Protein AF-0000000068188250 (afdb_homodimer)

Structure (mmCIF, N/CA/C/O backbone):
data_AF-0000000068188250-model_v1
#
loop_
_entity.id
_entity.type
_entity.pdbx_description
1 polymer 'CREG-like beta-barrel domain-containing protein'
#
loop_
_atom_site.group_PDB
_atom_site.id
_atom_site.type_symbol
_atom_site.label_atom_id
_atom_site.label_alt_id
_atom_site.label_comp_id
_atom_site.label_asym_id
_atom_site.label_entity_id
_atom_site.label_seq_id
_atom_site.pdbx_PDB_ins_code
_atom_site.Cartn_x
_atom_site.Cartn_y
_atom_site.Cartn_z
_atom_site.occupancy
_atom_site.B_iso_or_equiv
_atom_site.auth_seq_id
_atom_site.auth_comp_id
_atom_site.auth_asym_id
_atom_site.auth_atom_id
_atom_site.pdbx_PDB_model_num
ATOM 1 N N . ARG A 1 1 ? 18.703 -10.578 1.865 1 90.75 1 ARG A N 1
ATOM 2 C CA . ARG A 1 1 ? 18.5 -9.422 0.994 1 90.75 1 ARG A CA 1
ATOM 3 C C . ARG A 1 1 ? 19.625 -9.312 -0.027 1 90.75 1 ARG A C 1
ATOM 5 O O . ARG A 1 1 ? 20.812 -9.297 0.339 1 90.75 1 ARG A O 1
ATOM 12 N N . PRO A 1 2 ? 19.312 -9.227 -1.265 1 92.5 2 PRO A N 1
ATOM 13 C CA . PRO A 1 2 ? 20.344 -9.062 -2.297 1 92.5 2 PRO A CA 1
ATOM 14 C C . PRO A 1 2 ? 21.016 -7.695 -2.248 1 92.5 2 PRO A C 1
ATOM 16 O O . PRO A 1 2 ? 20.484 -6.762 -1.644 1 92.5 2 PRO A O 1
ATOM 19 N N . SER A 1 3 ? 22.141 -7.637 -2.939 1 91.31 3 SER A N 1
ATOM 20 C CA . SER A 1 3 ? 22.859 -6.371 -3.064 1 91.31 3 SER A CA 1
ATOM 21 C C . SER A 1 3 ? 22 -5.324 -3.773 1 91.31 3 SER A C 1
ATOM 23 O O . SER A 1 3 ? 21.219 -5.656 -4.66 1 91.31 3 SER A O 1
ATOM 25 N N . LEU A 1 4 ? 22.25 -4.066 -3.361 1 90.88 4 LEU A N 1
ATOM 26 C CA . LEU A 1 4 ? 21.484 -2.98 -3.959 1 90.88 4 LEU A CA 1
ATOM 27 C C . LEU A 1 4 ? 21.812 -2.824 -5.438 1 90.88 4 LEU A C 1
ATOM 29 O O . LEU A 1 4 ? 21.078 -2.191 -6.188 1 90.88 4 LEU A O 1
ATOM 33 N N . TRP A 1 5 ? 22.938 -3.455 -5.879 1 95 5 TRP A N 1
ATOM 34 C CA . TRP A 1 5 ? 23.344 -3.342 -7.273 1 95 5 TRP A CA 1
ATOM 35 C C . TRP A 1 5 ? 22.688 -4.422 -8.125 1 95 5 TRP A C 1
ATOM 37 O O . TRP A 1 5 ? 22.656 -4.312 -9.359 1 95 5 TRP A O 1
ATOM 47 N N . GLU A 1 6 ? 22.219 -5.438 -7.492 1 96 6 GLU A N 1
ATOM 48 C CA . GLU A 1 6 ? 21.5 -6.496 -8.188 1 96 6 GLU A CA 1
ATOM 49 C C . GLU A 1 6 ? 20 -6.227 -8.172 1 96 6 GLU A C 1
ATOM 51 O O . GLU A 1 6 ? 19.234 -6.953 -7.535 1 96 6 GLU A O 1
ATOM 56 N N . LYS A 1 7 ? 19.578 -5.32 -9.016 1 97.75 7 LYS A N 1
ATOM 57 C CA . LYS A 1 7 ? 18.25 -4.734 -8.922 1 97.75 7 LYS A CA 1
ATOM 58 C C . LYS A 1 7 ? 17.172 -5.754 -9.281 1 97.75 7 LYS A C 1
ATOM 60 O O . LYS A 1 7 ? 16.141 -5.832 -8.617 1 97.75 7 LYS A O 1
ATOM 65 N N . GLU A 1 8 ? 17.391 -6.551 -10.352 1 98.25 8 GLU A N 1
ATOM 66 C CA . GLU A 1 8 ? 16.422 -7.574 -10.711 1 98.25 8 GLU A CA 1
ATOM 67 C C . GLU A 1 8 ? 16.281 -8.617 -9.609 1 98.25 8 GLU A C 1
ATOM 69 O O . GLU A 1 8 ? 15.172 -9.039 -9.281 1 98.25 8 GLU A O 1
ATOM 74 N N . ALA A 1 9 ? 17.406 -9 -9 1 97.38 9 ALA A N 1
ATOM 75 C CA . ALA A 1 9 ? 17.391 -9.961 -7.895 1 97.38 9 ALA A CA 1
ATOM 76 C C . ALA A 1 9 ? 16.672 -9.375 -6.676 1 97.38 9 ALA A C 1
ATOM 78 O O . ALA A 1 9 ? 15.961 -10.094 -5.961 1 97.38 9 ALA A O 1
ATOM 79 N N . LEU A 1 10 ? 16.906 -8.109 -6.445 1 96.62 10 LEU A N 1
ATOM 80 C CA . LEU A 1 10 ? 16.25 -7.453 -5.32 1 96.62 10 LEU A CA 1
ATOM 81 C C . LEU A 1 10 ? 14.734 -7.402 -5.523 1 96.62 10 LEU A C 1
ATOM 83 O O . LEU A 1 10 ? 13.969 -7.664 -4.594 1 96.62 10 LEU A O 1
ATOM 87 N N . ALA A 1 11 ? 14.305 -7.094 -6.738 1 98.31 11 ALA A N 1
ATOM 88 C CA . ALA A 1 11 ? 12.875 -7.098 -7.035 1 98.31 11 ALA A CA 1
ATOM 89 C C . ALA A 1 11 ? 12.273 -8.484 -6.812 1 98.31 11 ALA A C 1
ATOM 91 O O . ALA A 1 11 ? 11.219 -8.609 -6.188 1 98.31 11 ALA A O 1
ATOM 92 N N . ARG A 1 12 ? 12.953 -9.555 -7.293 1 97.75 12 ARG A N 1
ATOM 93 C CA . ARG A 1 12 ? 12.516 -10.93 -7.078 1 97.75 12 ARG A CA 1
ATOM 94 C C . ARG A 1 12 ? 12.445 -11.25 -5.59 1 97.75 12 ARG A C 1
ATOM 96 O O . ARG A 1 12 ? 11.492 -11.891 -5.137 1 97.75 12 ARG A O 1
ATOM 103 N N . TRP A 1 13 ? 13.477 -10.812 -4.914 1 96.31 13 TRP A N 1
ATOM 104 C CA . TRP A 1 13 ? 13.539 -11.039 -3.475 1 96.31 13 TRP A CA 1
ATOM 105 C C . TRP A 1 13 ? 12.359 -10.367 -2.768 1 96.31 13 TRP A C 1
ATOM 107 O O . TRP A 1 13 ? 11.734 -10.969 -1.889 1 96.31 13 TRP A O 1
ATOM 117 N N . MET A 1 14 ? 12.031 -9.148 -3.117 1 96.81 14 MET A N 1
ATOM 118 C CA . MET A 1 14 ? 10.898 -8.453 -2.51 1 96.81 14 MET A CA 1
ATOM 119 C C . MET A 1 14 ? 9.594 -9.203 -2.758 1 96.81 14 MET A C 1
ATOM 121 O O . MET A 1 14 ? 8.836 -9.461 -1.824 1 96.81 14 MET A O 1
ATOM 125 N N . VAL A 1 15 ? 9.375 -9.602 -3.986 1 98.06 15 VAL A N 1
ATOM 126 C CA . VAL A 1 15 ? 8.148 -10.305 -4.344 1 98.06 15 VAL A CA 1
ATOM 127 C C . VAL A 1 15 ? 8.055 -11.625 -3.58 1 98.06 15 VAL A C 1
ATOM 129 O O . VAL A 1 15 ? 6.977 -12.023 -3.148 1 98.06 15 VAL A O 1
ATOM 132 N N . HIS A 1 16 ? 9.156 -12.211 -3.398 1 96.94 16 HIS A N 1
ATOM 133 C CA . HIS A 1 16 ? 9.141 -13.516 -2.744 1 96.94 16 HIS A CA 1
ATOM 134 C C . HIS A 1 16 ? 9.062 -13.375 -1.229 1 96.94 16 HIS A C 1
ATOM 136 O O . HIS A 1 16 ? 8.484 -14.227 -0.551 1 96.94 16 HIS A O 1
ATOM 142 N N . SER A 1 17 ? 9.609 -12.328 -0.686 1 95.56 17 SER A N 1
ATOM 143 C CA . SER A 1 17 ? 9.766 -12.203 0.759 1 95.56 17 SER A CA 1
ATOM 144 C C . SER A 1 17 ? 8.547 -11.547 1.398 1 95.56 17 SER A C 1
ATOM 146 O O . SER A 1 17 ? 8.32 -11.68 2.602 1 95.56 17 SER A O 1
ATOM 148 N N . LEU A 1 18 ? 7.773 -10.797 0.648 1 96.94 18 LEU A N 1
ATOM 149 C CA . LEU A 1 18 ? 6.637 -10.078 1.216 1 96.94 18 LEU A CA 1
ATOM 150 C C . LEU A 1 18 ? 5.352 -10.883 1.052 1 96.94 18 LEU A C 1
ATOM 152 O O . LEU A 1 18 ? 5.242 -11.711 0.144 1 96.94 18 LEU A O 1
ATOM 156 N N . ASP A 1 19 ? 4.371 -10.602 1.896 1 97.75 19 ASP A N 1
ATOM 157 C CA . ASP A 1 19 ? 3.166 -11.422 1.946 1 97.75 19 ASP A CA 1
ATOM 158 C C . ASP A 1 19 ? 1.934 -10.609 1.549 1 97.75 1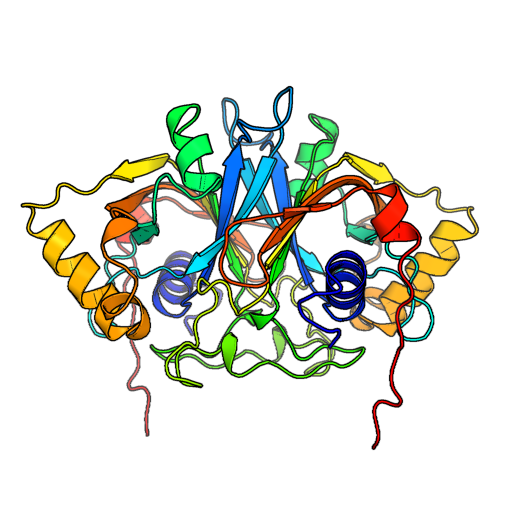9 ASP A C 1
ATOM 160 O O . ASP A 1 19 ? 0.865 -11.18 1.307 1 97.75 19 ASP A O 1
ATOM 164 N N . TRP A 1 20 ? 2.057 -9.336 1.596 1 98.56 20 TRP A N 1
ATOM 165 C CA . TRP A 1 20 ? 0.928 -8.477 1.262 1 98.56 20 TRP A CA 1
ATOM 166 C C . TRP A 1 20 ? 1.409 -7.164 0.65 1 98.56 20 TRP A C 1
ATOM 168 O O . TRP A 1 20 ? 2.596 -6.836 0.722 1 98.56 20 TRP A O 1
ATOM 178 N N . GLY A 1 21 ? 0.662 -6.484 -0.029 1 98.88 21 GLY A N 1
ATOM 179 C CA . GLY A 1 21 ? 0.861 -5.176 -0.634 1 98.88 21 GLY A CA 1
ATOM 180 C C . GLY A 1 21 ? -0.439 -4.477 -0.986 1 98.88 21 GLY A C 1
ATOM 181 O O . GLY A 1 21 ? -1.489 -4.785 -0.42 1 98.88 21 GLY A O 1
ATOM 182 N N . VAL A 1 22 ? -0.325 -3.438 -1.764 1 98.94 22 VAL A N 1
ATOM 183 C CA . VAL A 1 22 ? -1.515 -2.721 -2.211 1 98.94 22 VAL A CA 1
ATOM 184 C C . VAL A 1 22 ? -1.735 -2.969 -3.703 1 98.94 22 VAL A C 1
ATOM 186 O O . VAL A 1 22 ? -0.869 -2.66 -4.523 1 98.94 22 VAL A O 1
ATOM 189 N N . LEU A 1 23 ? -2.836 -3.59 -3.994 1 99 23 LEU A N 1
ATOM 190 C CA . LEU A 1 23 ? -3.309 -3.754 -5.363 1 99 23 LEU A CA 1
ATOM 191 C C . LEU A 1 23 ? -4.129 -2.545 -5.805 1 99 23 LEU A C 1
ATOM 193 O O . LEU A 1 23 ? -5.141 -2.219 -5.18 1 99 23 LEU A O 1
ATOM 197 N N . THR A 1 24 ? -3.695 -1.921 -6.84 1 98.88 24 THR A N 1
ATOM 198 C CA . THR A 1 24 ? -4.402 -0.727 -7.289 1 98.88 24 THR A CA 1
ATOM 199 C C . THR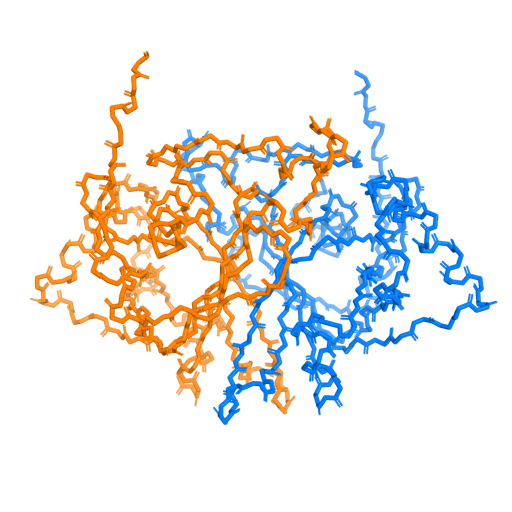 A 1 24 ? -5.109 -0.983 -8.617 1 98.88 24 THR A C 1
ATOM 201 O O . THR A 1 24 ? -4.574 -1.676 -9.484 1 98.88 24 THR A O 1
ATOM 204 N N . THR A 1 25 ? -6.266 -0.489 -8.773 1 98.94 25 THR A N 1
ATOM 205 C CA . THR A 1 25 ? -7.133 -0.609 -9.938 1 98.94 25 THR A CA 1
ATOM 206 C C . THR A 1 25 ? -7.668 0.757 -10.359 1 98.94 25 THR A C 1
ATOM 208 O O . THR A 1 25 ? -7.34 1.773 -9.742 1 98.94 25 THR A O 1
ATOM 211 N N . ILE A 1 26 ? -8.328 0.789 -11.508 1 98.88 26 ILE A N 1
ATOM 212 C CA . ILE A 1 26 ? -9.164 1.932 -11.867 1 98.88 26 ILE A CA 1
ATOM 213 C C . ILE A 1 26 ? -10.578 1.717 -11.344 1 98.88 26 ILE A C 1
ATOM 215 O O . ILE A 1 26 ? -11.242 0.739 -11.703 1 98.88 26 ILE A O 1
ATOM 219 N N . SER A 1 27 ? -11.047 2.645 -10.516 1 98.75 27 SER A N 1
ATOM 220 C CA . SER A 1 27 ? -12.312 2.465 -9.82 1 98.75 27 SER A CA 1
ATOM 221 C C . SER A 1 27 ? -13.477 2.389 -10.805 1 98.75 27 SER A C 1
ATOM 223 O O . SER A 1 27 ? -13.578 3.209 -11.719 1 98.75 27 SER A O 1
ATOM 225 N N . SER A 1 28 ? -14.328 1.418 -10.664 1 98.44 28 SER A N 1
ATOM 226 C CA . SER A 1 28 ? -15.586 1.357 -11.391 1 98.44 28 SER A CA 1
ATOM 227 C C . SER A 1 28 ? -16.719 1.989 -10.594 1 98.44 28 SER A C 1
ATOM 229 O O . SER A 1 28 ? -17.797 2.24 -11.133 1 98.44 28 SER A O 1
ATOM 231 N N . ARG A 1 29 ? -16.484 2.23 -9.336 1 97.62 29 ARG A N 1
ATOM 232 C CA . ARG A 1 29 ? -17.484 2.766 -8.422 1 97.62 29 ARG A CA 1
ATOM 233 C C . ARG A 1 29 ? -17.562 4.285 -8.516 1 97.62 29 ARG A C 1
ATOM 235 O O . ARG A 1 29 ? -18.641 4.867 -8.445 1 97.62 29 ARG A O 1
ATOM 242 N N . LEU A 1 30 ? -16.453 4.938 -8.633 1 98.25 30 LEU A N 1
ATOM 243 C CA . LEU A 1 30 ? -16.359 6.395 -8.648 1 98.25 30 LEU A CA 1
ATOM 244 C C . LEU A 1 30 ? -16.406 6.926 -10.078 1 98.25 30 LEU A C 1
ATOM 246 O O . LEU A 1 30 ? -15.828 6.324 -10.984 1 98.25 30 LEU A O 1
ATOM 250 N N . PRO A 1 31 ? -17.047 8.055 -10.305 1 96.88 31 PRO A N 1
ATOM 251 C CA . PRO A 1 31 ? -17.125 8.633 -11.648 1 96.88 31 PRO A CA 1
ATOM 252 C C . PRO A 1 31 ? -15.766 9.109 -12.164 1 96.88 31 PRO A C 1
ATOM 254 O O . PRO A 1 31 ? -14.953 9.617 -11.391 1 96.88 31 PRO A O 1
ATOM 257 N N . GLY A 1 32 ? -15.57 8.953 -13.531 1 96.12 32 GLY A N 1
ATOM 258 C CA . GLY A 1 32 ? -14.312 9.352 -14.133 1 96.12 32 GLY A CA 1
ATOM 259 C C . GLY A 1 32 ? -13.195 8.352 -13.898 1 96.12 32 GLY A C 1
ATOM 260 O O . GLY A 1 32 ? -13.445 7.191 -13.57 1 96.12 32 GLY A O 1
ATOM 261 N N . VAL A 1 33 ? -11.984 8.75 -14.25 1 98 33 VAL A N 1
ATOM 262 C CA . VAL A 1 33 ? -10.812 7.902 -14.07 1 98 33 VAL A CA 1
ATOM 263 C C . VAL A 1 33 ? -10.195 8.156 -12.695 1 98 33 VAL A C 1
ATOM 265 O O . VAL A 1 33 ? -9.516 9.172 -12.484 1 98 33 VAL A O 1
ATOM 268 N N . LYS A 1 34 ? -10.539 7.285 -11.766 1 98.69 34 LYS A N 1
ATOM 269 C CA . LYS A 1 34 ? -10.055 7.398 -10.391 1 98.69 34 LYS A CA 1
ATOM 270 C C . LYS A 1 34 ? -9.25 6.164 -9.992 1 98.69 34 LYS A C 1
ATOM 272 O O . LYS A 1 34 ? -9.719 5.035 -10.148 1 98.69 34 LYS A O 1
ATOM 277 N N . PRO A 1 35 ? -8.039 6.379 -9.531 1 98.88 35 PRO A N 1
ATOM 278 C CA . PRO A 1 35 ? -7.301 5.223 -9.023 1 98.88 35 PRO A CA 1
ATOM 279 C C . PRO A 1 35 ? -7.824 4.742 -7.668 1 98.88 35 PRO A C 1
ATOM 281 O O . PRO A 1 35 ? -8.258 5.551 -6.848 1 98.88 35 PRO A O 1
ATOM 284 N N . PHE A 1 36 ? -7.848 3.5 -7.414 1 98.94 36 PHE A N 1
ATOM 285 C CA . PHE A 1 36 ? -8.312 2.889 -6.18 1 98.94 36 PHE A CA 1
ATOM 286 C C . PHE A 1 36 ? -7.332 1.828 -5.691 1 98.94 36 PHE A C 1
ATOM 288 O O . PHE A 1 36 ? -6.949 0.936 -6.453 1 98.94 36 PHE A O 1
ATOM 295 N N . GLY A 1 37 ? -6.891 1.96 -4.465 1 98.94 37 GLY A N 1
ATOM 296 C CA . GLY A 1 37 ? -6.031 0.959 -3.852 1 98.94 37 GLY A CA 1
ATOM 297 C C . GLY A 1 37 ? -6.758 0.083 -2.85 1 98.94 37 GLY A C 1
ATOM 298 O O . GLY A 1 37 ? -7.738 0.514 -2.234 1 98.94 37 GLY A O 1
ATOM 299 N N . ASN A 1 38 ? -6.293 -1.095 -2.654 1 98.94 38 ASN A N 1
ATOM 300 C CA . ASN A 1 38 ? -6.812 -2.086 -1.72 1 98.94 38 ASN A CA 1
ATOM 301 C C . ASN A 1 38 ? -5.719 -3.039 -1.246 1 98.94 38 ASN A C 1
ATOM 303 O O . ASN A 1 38 ? -4.844 -3.422 -2.025 1 98.94 38 ASN A O 1
ATOM 307 N N . VAL A 1 39 ? -5.773 -3.371 0.03 1 98.88 39 VAL A N 1
ATOM 308 C CA . VAL A 1 39 ? -4.77 -4.266 0.593 1 98.88 39 VAL A CA 1
ATOM 309 C C . VAL A 1 39 ? -5.078 -5.707 0.192 1 98.88 39 VAL A C 1
ATOM 311 O O . VAL A 1 39 ? -6.211 -6.172 0.347 1 98.88 39 VAL A O 1
ATOM 314 N N . TYR A 1 40 ? -4.094 -6.402 -0.299 1 98.88 40 TYR A N 1
ATOM 315 C CA . TYR A 1 40 ? -4.211 -7.82 -0.618 1 98.88 40 TYR A CA 1
ATOM 316 C C . TYR A 1 40 ? -3 -8.594 -0.111 1 98.88 40 TYR A C 1
ATOM 318 O O . TYR A 1 40 ? -1.863 -8.133 -0.238 1 98.88 40 TYR A O 1
ATOM 326 N N . SER A 1 41 ? -3.273 -9.688 0.467 1 98.75 41 SER A N 1
ATOM 327 C CA . SER A 1 41 ? -2.26 -10.734 0.578 1 98.75 41 SER A CA 1
ATOM 328 C C . SER A 1 41 ? -1.998 -11.398 -0.771 1 98.75 41 SER A C 1
ATOM 330 O O . SER A 1 41 ? -2.877 -11.43 -1.635 1 98.75 41 SER A O 1
ATOM 332 N N . PHE A 1 42 ? -0.755 -11.867 -0.911 1 98.94 42 PHE A N 1
ATOM 333 C CA . PHE A 1 42 ? -0.395 -12.492 -2.18 1 98.94 42 PHE A CA 1
ATOM 334 C C . PHE A 1 42 ? 0.688 -13.539 -1.979 1 98.94 42 PHE A C 1
ATOM 336 O O . PHE A 1 42 ? 1.229 -13.68 -0.879 1 98.94 42 PHE A O 1
ATOM 343 N N . VAL A 1 43 ? 0.928 -14.344 -2.969 1 98.81 43 VAL A N 1
ATOM 344 C CA . VAL A 1 43 ? 2.033 -15.297 -3.035 1 98.81 43 VAL A CA 1
ATOM 345 C C . VAL A 1 43 ? 2.684 -15.234 -4.414 1 98.81 43 VAL A C 1
ATOM 347 O O . VAL A 1 43 ? 2.086 -14.734 -5.367 1 98.81 43 VAL A O 1
ATOM 350 N N . ASP A 1 44 ? 3.918 -15.617 -4.469 1 98.56 44 ASP A N 1
ATOM 351 C CA . ASP A 1 44 ? 4.531 -15.859 -5.773 1 98.56 44 ASP A CA 1
ATOM 352 C C . ASP A 1 44 ? 4.969 -17.312 -5.918 1 98.56 44 ASP A C 1
ATOM 354 O O . ASP A 1 44 ? 5.77 -17.641 -6.797 1 98.56 44 ASP A O 1
ATOM 358 N N . GLY A 1 45 ? 4.512 -18.219 -5.098 1 97.88 45 GLY A N 1
ATOM 359 C CA . GLY A 1 45 ? 4.855 -19.609 -4.902 1 97.88 45 GLY A CA 1
ATOM 360 C C . GLY A 1 45 ? 5.031 -19.984 -3.441 1 97.88 45 GLY A C 1
ATOM 361 O O . GLY A 1 45 ? 4.812 -19.156 -2.553 1 97.88 45 GLY A O 1
ATOM 362 N N . GLN A 1 46 ? 5.289 -21.219 -3.174 1 97.19 46 GLN A N 1
ATOM 363 C CA . GLN A 1 46 ? 5.648 -21.656 -1.823 1 97.19 46 GLN A CA 1
ATOM 364 C C . GLN A 1 46 ? 6.965 -21.016 -1.378 1 97.19 46 GLN A C 1
ATOM 366 O O . GLN A 1 46 ? 7.738 -20.531 -2.207 1 97.19 46 GLN A O 1
ATOM 371 N N . CYS A 1 47 ? 7.207 -20.969 -0.089 1 95.69 47 CYS A N 1
ATOM 372 C CA . CYS A 1 47 ? 8.43 -20.375 0.427 1 95.69 47 CYS A CA 1
ATOM 373 C C . CYS A 1 47 ? 9.664 -21 -0.208 1 95.69 47 CYS A C 1
ATOM 375 O O . CYS A 1 47 ? 10.672 -20.328 -0.428 1 95.69 47 CYS A O 1
ATOM 377 N N . SER A 1 48 ? 9.57 -22.25 -0.592 1 94.44 48 SER A N 1
ATOM 378 C CA . SER A 1 48 ? 10.711 -22.984 -1.134 1 94.44 48 SER A CA 1
ATOM 379 C C . SER A 1 48 ? 10.789 -22.844 -2.65 1 94.44 48 SER A C 1
ATOM 381 O O . SER A 1 48 ? 11.719 -23.344 -3.279 1 94.44 48 SER A O 1
ATOM 383 N N . ASN A 1 49 ? 9.766 -22.203 -3.258 1 93.38 49 ASN A N 1
ATOM 384 C CA . ASN A 1 49 ? 9.695 -22.156 -4.715 1 93.38 49 ASN A CA 1
ATOM 385 C C . ASN A 1 49 ? 9.086 -20.844 -5.199 1 93.38 49 ASN A C 1
ATOM 387 O O . ASN A 1 49 ? 7.883 -20.766 -5.469 1 93.38 49 ASN A O 1
ATOM 391 N N . SER A 1 50 ? 9.914 -19.891 -5.492 1 96.19 50 SER A N 1
ATOM 392 C CA . SER A 1 50 ? 9.492 -18.609 -6.023 1 96.19 50 SER A CA 1
ATOM 393 C C . SER A 1 50 ? 9.359 -18.656 -7.543 1 96.19 50 SER A C 1
ATOM 395 O O . SER A 1 50 ? 10.297 -19.047 -8.242 1 96.19 50 SER A O 1
ATOM 397 N N . THR A 1 51 ? 8.242 -18.234 -8.07 1 97.31 51 THR A N 1
ATOM 398 C CA . THR A 1 51 ? 8.07 -18.141 -9.516 1 97.31 51 THR A CA 1
ATOM 399 C C . THR A 1 51 ? 8.344 -16.719 -9.992 1 97.31 51 THR A C 1
ATOM 401 O O . THR A 1 51 ? 8.555 -16.484 -11.18 1 97.31 51 THR A O 1
ATOM 404 N N . GLY A 1 52 ? 8.211 -15.742 -9.109 1 98.12 52 GLY A N 1
ATOM 405 C CA . GLY A 1 52 ? 8.328 -14.336 -9.469 1 98.12 52 GLY A CA 1
ATOM 406 C C . GLY A 1 52 ? 7 -13.711 -9.859 1 98.12 52 GLY A C 1
ATOM 407 O O . GLY A 1 52 ? 6.883 -12.484 -9.938 1 98.12 52 GLY A O 1
ATOM 408 N N . THR A 1 53 ? 6.008 -14.516 -10.133 1 98.88 53 THR A N 1
ATOM 409 C CA . THR A 1 53 ? 4.688 -14.039 -10.539 1 98.88 53 THR A CA 1
ATOM 410 C C . THR A 1 53 ? 3.771 -13.898 -9.32 1 98.88 53 THR A C 1
ATOM 412 O O . THR A 1 53 ? 3.504 -14.875 -8.625 1 98.88 53 THR A O 1
ATOM 415 N N . PRO A 1 54 ? 3.209 -12.719 -9.07 1 98.94 54 PRO A N 1
ATOM 416 C CA . PRO A 1 54 ? 2.26 -12.578 -7.961 1 98.94 54 PRO A CA 1
ATOM 417 C C . PRO A 1 54 ? 0.891 -13.172 -8.281 1 98.94 54 PRO A C 1
ATOM 419 O O . PRO A 1 54 ? 0.372 -12.984 -9.383 1 98.94 54 PRO A O 1
ATOM 422 N N . TYR A 1 55 ? 0.349 -13.883 -7.352 1 99 55 TYR A N 1
ATOM 423 C CA . TYR A 1 55 ? -1.005 -14.422 -7.387 1 99 55 TYR A CA 1
ATOM 424 C C . TYR A 1 55 ? -1.855 -13.844 -6.266 1 99 55 TYR A C 1
ATOM 426 O O . TYR A 1 55 ? -1.348 -13.547 -5.18 1 99 55 TYR A O 1
ATOM 434 N N . PHE A 1 56 ? -3.129 -13.742 -6.496 1 98.94 56 PHE A N 1
ATOM 435 C CA . PHE A 1 56 ? -4.09 -13.211 -5.539 1 98.94 56 PHE A CA 1
ATOM 436 C C . PHE A 1 56 ? -5.258 -14.172 -5.348 1 98.94 56 PHE A C 1
ATOM 438 O O . PHE A 1 56 ? -5.742 -14.766 -6.312 1 98.94 56 PHE A O 1
ATOM 445 N N . TYR A 1 57 ? -5.598 -14.398 -4.145 1 98.81 57 TYR A N 1
ATOM 446 C CA . TYR A 1 57 ? -6.805 -15.125 -3.762 1 98.81 57 TYR A CA 1
ATOM 447 C C . TYR A 1 57 ? -7.953 -14.156 -3.492 1 98.81 57 TYR A C 1
ATOM 449 O O . TYR A 1 57 ? -8.078 -13.625 -2.389 1 98.81 57 TYR A O 1
ATOM 457 N N . GLY A 1 58 ? -8.828 -13.906 -4.535 1 98.44 58 GLY A N 1
ATOM 458 C CA . GLY A 1 58 ? -9.812 -12.844 -4.488 1 98.44 58 GLY A CA 1
ATOM 459 C C . GLY A 1 58 ? -11.211 -13.312 -4.84 1 98.44 58 GLY A C 1
ATOM 460 O O . GLY A 1 58 ? -11.438 -14.508 -5.051 1 98.44 58 GLY A O 1
ATOM 461 N N . THR A 1 59 ? -12.148 -12.398 -4.746 1 98.44 59 THR A N 1
ATOM 462 C CA . THR A 1 59 ? -13.555 -12.625 -5.066 1 98.44 59 THR A CA 1
ATOM 463 C C . THR A 1 59 ? -14.156 -11.391 -5.738 1 98.44 59 THR A C 1
ATOM 465 O O . THR A 1 59 ? -13.766 -10.258 -5.445 1 98.44 59 THR A O 1
ATOM 468 N N . TYR A 1 60 ? -15.125 -11.617 -6.59 1 97.38 60 TYR A N 1
ATOM 469 C CA . TYR A 1 60 ? -15.797 -10.523 -7.273 1 97.38 60 TYR A CA 1
ATOM 470 C C . TYR A 1 60 ? -16.75 -9.789 -6.332 1 97.38 60 TYR A C 1
ATOM 472 O O . TYR A 1 60 ? -17.359 -8.781 -6.711 1 97.38 60 TYR A O 1
ATOM 480 N N . LEU A 1 61 ? -16.812 -10.211 -5.059 1 97.5 61 LEU A N 1
ATOM 481 C CA . LEU A 1 61 ? -17.484 -9.438 -4.031 1 97.5 61 LEU A CA 1
ATOM 482 C C . LEU A 1 61 ? -16.641 -8.234 -3.615 1 97.5 61 LEU A C 1
ATOM 484 O O . LEU A 1 61 ? -17.156 -7.289 -3.008 1 97.5 61 LEU A O 1
ATOM 488 N N . ASP A 1 62 ? -15.414 -8.328 -3.889 1 97.94 62 ASP A N 1
ATOM 489 C CA . ASP A 1 62 ? -14.492 -7.266 -3.51 1 97.94 62 ASP A CA 1
ATOM 490 C C . ASP A 1 62 ? -14.414 -6.191 -4.594 1 97.94 62 ASP A C 1
ATOM 492 O O . ASP A 1 62 ? -14.445 -6.504 -5.789 1 97.94 62 ASP A O 1
ATOM 496 N N . GLN A 1 63 ? -14.219 -4.965 -4.223 1 98.5 63 GLN A N 1
ATOM 497 C CA . GLN A 1 63 ? -14.234 -3.818 -5.125 1 98.5 63 GLN A CA 1
ATOM 498 C C . GLN A 1 63 ? -13.148 -3.941 -6.188 1 98.5 63 GLN A C 1
ATOM 500 O O . GLN A 1 63 ? -13.367 -3.596 -7.352 1 98.5 63 GLN A O 1
ATOM 505 N N . SER A 1 64 ? -11.93 -4.34 -5.82 1 98.75 64 SER A N 1
ATOM 506 C CA . SER A 1 64 ? -10.836 -4.438 -6.773 1 98.75 64 SER A CA 1
ATOM 507 C C . SER A 1 64 ? -11.172 -5.391 -7.914 1 98.75 64 SER A C 1
ATOM 509 O O . SER A 1 64 ? -10.867 -5.117 -9.078 1 98.75 64 SER A O 1
ATOM 511 N N . PHE A 1 65 ? -11.789 -6.492 -7.582 1 98.56 65 PHE A N 1
ATOM 512 C CA . PHE A 1 65 ? -12.133 -7.469 -8.609 1 98.56 65 PHE A CA 1
ATOM 513 C C . PHE A 1 65 ? -13.336 -7.008 -9.422 1 98.56 65 PHE A C 1
ATOM 515 O O . PHE A 1 65 ? -13.461 -7.344 -10.602 1 98.56 65 PHE A O 1
ATOM 522 N N . GLN A 1 66 ? -14.219 -6.223 -8.812 1 98.44 66 GLN A N 1
ATOM 523 C CA . GLN A 1 66 ? -15.242 -5.559 -9.617 1 98.44 66 GLN A CA 1
ATOM 524 C C . GLN A 1 66 ? -14.617 -4.586 -10.609 1 98.44 66 GLN A C 1
ATOM 526 O O . GLN A 1 66 ? -15.031 -4.52 -11.773 1 98.44 66 GLN A O 1
ATOM 531 N N . ASP A 1 67 ? -13.648 -3.867 -10.164 1 98.81 67 ASP A N 1
ATOM 532 C CA . ASP A 1 67 ? -12.961 -2.891 -11.008 1 98.81 67 ASP A CA 1
ATOM 533 C C . ASP A 1 67 ? -12.352 -3.559 -12.242 1 98.81 67 ASP A C 1
ATOM 535 O O . ASP A 1 67 ? -12.438 -3.025 -13.352 1 98.81 67 ASP A O 1
ATOM 539 N N . ILE A 1 68 ? -11.711 -4.711 -12.047 1 98.19 68 ILE A N 1
ATOM 540 C CA . ILE A 1 68 ? -10.914 -5.293 -13.125 1 98.19 68 ILE A CA 1
ATOM 541 C C . ILE A 1 68 ? -11.844 -5.898 -14.18 1 98.19 68 ILE A C 1
ATOM 543 O O . ILE A 1 68 ? -11.406 -6.215 -15.281 1 98.19 68 ILE A O 1
ATOM 547 N N . ARG A 1 69 ? -13.117 -6.082 -13.836 1 97.5 69 ARG A N 1
ATOM 548 C CA . ARG A 1 69 ? -14.078 -6.473 -14.859 1 97.5 69 ARG A CA 1
ATOM 549 C C . ARG A 1 69 ? -14.234 -5.379 -15.914 1 97.5 69 ARG A C 1
ATOM 551 O O . ARG A 1 69 ? -14.531 -5.664 -17.078 1 97.5 69 ARG A O 1
ATOM 558 N N . GLU A 1 70 ? -13.992 -4.152 -15.516 1 97.5 70 GLU A N 1
ATOM 559 C CA . GLU A 1 70 ? -14.141 -3.01 -16.406 1 97.5 70 GLU A CA 1
ATOM 560 C C . GLU A 1 70 ? -12.797 -2.602 -17 1 97.5 70 GLU A C 1
ATOM 562 O O . GLU A 1 70 ? -12.719 -2.246 -18.188 1 97.5 70 GLU A O 1
ATOM 567 N N . ASN A 1 71 ? -11.805 -2.545 -16.297 1 97.94 71 ASN A N 1
ATOM 568 C CA . ASN A 1 71 ? -10.43 -2.264 -16.688 1 97.94 71 ASN A CA 1
ATOM 569 C C . ASN A 1 71 ? -9.445 -3.211 -16.016 1 97.94 71 ASN A C 1
ATOM 571 O O . ASN A 1 71 ? -9.211 -3.111 -14.805 1 97.94 71 ASN A O 1
ATOM 575 N N . PRO A 1 72 ? -8.844 -4.148 -16.719 1 98.38 72 PRO A N 1
ATOM 576 C CA . PRO A 1 72 ? -8.031 -5.184 -16.078 1 98.38 72 PRO A CA 1
ATOM 577 C C . PRO A 1 72 ? -6.648 -4.676 -15.672 1 98.38 72 PRO A C 1
ATOM 579 O O . PRO A 1 72 ? -5.863 -5.418 -15.078 1 98.38 72 PRO A O 1
ATOM 582 N N . SER A 1 73 ? -6.297 -3.402 -16 1 98.75 73 SER A N 1
ATOM 583 C CA . SER A 1 73 ? -5 -2.848 -15.617 1 98.75 73 SER A CA 1
ATOM 584 C C . SER A 1 73 ? -4.883 -2.701 -14.109 1 98.75 73 SER A C 1
ATOM 586 O O . SER A 1 73 ? -5.785 -2.172 -13.461 1 98.75 73 SER A O 1
ATOM 588 N N . VAL A 1 74 ? -3.801 -3.205 -13.57 1 98.94 74 VAL A N 1
ATOM 589 C CA . VAL A 1 74 ? -3.562 -3.111 -12.133 1 98.94 74 VAL A CA 1
ATOM 590 C C . VAL A 1 74 ? -2.088 -2.809 -11.875 1 98.94 74 VAL A C 1
ATOM 592 O O . VAL A 1 74 ? -1.261 -2.893 -12.781 1 98.94 74 VAL A O 1
ATOM 595 N N . SER A 1 75 ? -1.737 -2.426 -10.703 1 98.94 75 SER A N 1
ATOM 596 C CA . SER A 1 75 ? -0.373 -2.438 -10.188 1 98.94 75 SER A CA 1
ATOM 597 C C . SER A 1 75 ? -0.325 -2.982 -8.758 1 98.94 75 SER A C 1
ATOM 599 O O . SER A 1 75 ? -1.289 -2.846 -8.008 1 98.94 75 SER A O 1
ATOM 601 N N . LEU A 1 76 ? 0.659 -3.691 -8.43 1 99 76 LEU A N 1
ATOM 602 C CA . LEU A 1 76 ? 0.979 -4.137 -7.078 1 99 76 LEU A CA 1
ATOM 603 C C . LEU A 1 76 ? 2.16 -3.355 -6.516 1 99 76 LEU A C 1
ATOM 605 O O . LEU A 1 76 ? 3.246 -3.352 -7.102 1 99 76 LEU A O 1
ATOM 609 N N . THR A 1 77 ? 1.963 -2.646 -5.414 1 99 77 THR A N 1
ATOM 610 C CA . THR A 1 77 ? 3.021 -1.885 -4.758 1 99 77 THR A CA 1
ATOM 611 C C . THR A 1 77 ? 3.459 -2.566 -3.467 1 99 77 THR A C 1
ATOM 613 O O . THR A 1 77 ? 2.623 -2.936 -2.639 1 99 77 THR A O 1
ATOM 616 N N . LEU A 1 78 ? 4.746 -2.748 -3.361 1 98.81 78 LEU A N 1
ATOM 617 C CA . LEU A 1 78 ? 5.367 -3.428 -2.23 1 98.81 78 LEU A CA 1
ATOM 618 C C . LEU A 1 78 ? 6.379 -2.52 -1.54 1 98.81 78 LEU A C 1
ATOM 620 O O . LEU A 1 78 ? 7.078 -1.748 -2.199 1 98.81 78 LEU A O 1
ATOM 624 N N . SER A 1 79 ? 6.441 -2.598 -0.261 1 98.5 79 SER A N 1
ATOM 625 C CA . SER A 1 79 ? 7.43 -1.876 0.536 1 98.5 79 SER A CA 1
ATOM 626 C C . SER A 1 79 ? 8.258 -2.834 1.383 1 98.5 79 SER A C 1
ATOM 628 O O . SER A 1 79 ? 7.715 -3.711 2.055 1 98.5 79 SER A O 1
ATOM 630 N N . GLU A 1 80 ? 9.562 -2.633 1.405 1 97.19 80 GLU A N 1
ATOM 631 C CA . GLU A 1 80 ? 10.453 -3.365 2.303 1 97.19 80 GLU A CA 1
ATOM 632 C C . GLU A 1 80 ? 10.07 -3.137 3.764 1 97.19 80 GLU A C 1
ATOM 634 O O . GLU A 1 80 ? 10.375 -3.961 4.625 1 97.19 80 GLU A O 1
ATOM 639 N N . ALA A 1 81 ? 9.336 -2.098 4.086 1 96.25 81 ALA A N 1
ATOM 640 C CA . ALA A 1 81 ? 8.93 -1.74 5.441 1 96.25 81 ALA A CA 1
ATOM 641 C C . ALA A 1 81 ? 7.918 -2.744 5.992 1 96.25 81 ALA A C 1
ATOM 643 O O . ALA A 1 81 ? 7.629 -2.752 7.191 1 96.25 81 ALA A O 1
ATOM 644 N N . SER A 1 82 ? 7.41 -3.648 5.152 1 96 82 SER A N 1
ATOM 645 C CA . SER A 1 82 ? 6.383 -4.594 5.582 1 96 82 SER A CA 1
ATOM 646 C C . SER A 1 82 ? 7 -5.895 6.082 1 96 82 SER A C 1
ATOM 648 O O . SER A 1 82 ? 6.285 -6.824 6.461 1 96 82 SER A O 1
ATOM 650 N N . LEU A 1 83 ? 8.305 -5.988 6.098 1 93.81 83 LEU A N 1
ATOM 651 C CA . LEU A 1 83 ? 8.992 -7.152 6.645 1 93.81 83 LEU A CA 1
ATOM 652 C C . LEU A 1 83 ? 9.031 -7.098 8.172 1 93.81 83 LEU A C 1
ATOM 654 O O . LEU A 1 83 ? 8.992 -6.012 8.758 1 93.81 83 LEU A O 1
ATOM 658 N N . PRO A 1 84 ? 9.141 -8.289 8.883 1 89.94 84 PRO A N 1
ATOM 659 C CA . PRO A 1 84 ? 9.32 -9.633 8.328 1 89.94 84 PRO A CA 1
ATOM 660 C C . PRO A 1 84 ? 8.016 -10.234 7.812 1 89.94 84 PRO A C 1
ATOM 662 O O . PRO A 1 84 ? 6.953 -9.617 7.938 1 89.94 84 PRO A O 1
ATOM 665 N N . SER A 1 85 ? 8.18 -11.547 7.129 1 90.5 85 SER A N 1
ATOM 666 C CA . SER A 1 85 ? 7.055 -12.266 6.535 1 90.5 85 SER A CA 1
ATOM 667 C C . SER A 1 85 ? 7.109 -13.75 6.875 1 90.5 85 SER A C 1
ATOM 669 O O . SER A 1 85 ? 7.957 -14.18 7.656 1 90.5 85 SER A O 1
ATOM 671 N N . VAL A 1 86 ? 6.223 -14.445 6.316 1 90.5 86 VAL A N 1
ATOM 672 C CA . VAL A 1 86 ? 6.105 -15.883 6.555 1 90.5 86 VAL A CA 1
ATOM 673 C C . VAL A 1 86 ? 7.316 -16.609 5.969 1 90.5 86 VAL A C 1
ATOM 675 O O . VAL A 1 86 ? 7.816 -17.562 6.555 1 90.5 86 VAL A O 1
ATOM 678 N N . CYS A 1 87 ? 7.754 -16.172 4.844 1 90.75 87 CYS A N 1
ATOM 679 C CA . CYS A 1 87 ? 8.883 -16.828 4.188 1 90.75 87 CYS A CA 1
ATOM 680 C C . CYS A 1 87 ? 10.203 -16.266 4.68 1 90.75 87 CYS A C 1
ATOM 682 O O . CYS A 1 87 ? 11.273 -16.641 4.191 1 90.75 87 CYS A O 1
ATOM 684 N N . GLY A 1 88 ? 10.125 -15.352 5.566 1 83.88 88 GLY A N 1
ATOM 685 C CA . GLY A 1 88 ? 11.328 -14.812 6.18 1 83.88 88 GLY A CA 1
ATOM 686 C C . GLY A 1 88 ? 11.586 -13.359 5.824 1 83.88 88 GLY A C 1
ATOM 687 O O . GLY A 1 88 ? 10.648 -12.594 5.598 1 83.88 88 GLY A O 1
ATOM 688 N N . GLY A 1 89 ? 12.875 -13.07 6 1 82.75 89 GLY A N 1
ATOM 689 C CA . GLY A 1 89 ? 13.289 -11.688 5.797 1 82.75 89 GLY A CA 1
ATOM 690 C C . GLY A 1 89 ? 13.297 -10.875 7.074 1 82.75 89 GLY A C 1
ATOM 691 O O . GLY A 1 89 ? 12.531 -11.148 8 1 82.75 89 GLY A O 1
ATOM 692 N N . LYS A 1 90 ? 14.242 -10.039 7.129 1 84.5 90 LYS A N 1
ATOM 693 C CA . LYS A 1 90 ? 14.352 -9.125 8.266 1 84.5 90 LYS A CA 1
ATOM 694 C C . LYS A 1 90 ? 14.062 -7.688 7.852 1 84.5 90 LYS A C 1
ATOM 696 O O . LYS A 1 90 ? 14.492 -7.25 6.777 1 84.5 90 LYS A O 1
ATOM 701 N N . ALA A 1 91 ? 13.258 -7.039 8.719 1 79 91 ALA A N 1
ATOM 702 C CA . ALA A 1 91 ? 13.023 -5.617 8.469 1 79 91 ALA A CA 1
ATOM 703 C C . ALA A 1 91 ? 14.328 -4.828 8.516 1 79 91 ALA A C 1
ATOM 705 O O . ALA A 1 91 ? 15.133 -4.996 9.438 1 79 91 ALA A O 1
ATOM 706 N N . SER A 1 92 ? 14.516 -4.133 7.543 1 86.69 92 SER A N 1
ATOM 707 C CA . SER A 1 92 ? 15.695 -3.273 7.523 1 86.69 92 SER A CA 1
ATOM 708 C C . SER A 1 92 ? 15.508 -2.053 8.414 1 86.69 92 SER A C 1
ATOM 710 O O . SER A 1 92 ? 14.43 -1.457 8.445 1 86.69 92 SER A O 1
ATOM 712 N N . LYS A 1 93 ? 16.547 -1.617 9.109 1 90 93 LYS A N 1
ATOM 713 C CA . LYS A 1 93 ? 16.516 -0.379 9.883 1 90 93 LYS A CA 1
ATOM 714 C C . LYS A 1 93 ? 16.344 0.833 8.977 1 90 93 LYS A C 1
ATOM 716 O O . LYS A 1 93 ? 15.891 1.891 9.422 1 90 93 LYS A O 1
ATOM 721 N N . SER A 1 94 ? 16.688 0.58 7.734 1 91.94 94 SER A N 1
ATOM 722 C CA . SER A 1 94 ? 16.578 1.658 6.758 1 91.94 94 SER A CA 1
ATOM 723 C C . SER A 1 94 ? 15.133 2.008 6.465 1 91.94 94 SER A C 1
ATOM 725 O O . SER A 1 94 ? 14.844 3.059 5.887 1 91.94 94 SER A O 1
ATOM 727 N N . CYS A 1 95 ? 14.234 1.166 6.898 1 95.75 95 CYS A N 1
ATOM 728 C CA . CYS A 1 95 ? 12.82 1.418 6.645 1 95.75 95 CYS A CA 1
ATOM 729 C C . CYS A 1 95 ? 12.125 1.942 7.895 1 95.75 95 CYS A C 1
ATOM 731 O O . CYS A 1 95 ? 10.953 2.316 7.848 1 95.75 95 CYS A O 1
ATOM 733 N N . SER A 1 96 ? 12.82 1.916 9.039 1 93.81 96 SER A N 1
ATOM 734 C CA . SER A 1 96 ? 12.227 2.271 10.328 1 93.81 96 SER A CA 1
ATOM 735 C C . SER A 1 96 ? 12.508 3.73 10.672 1 93.81 96 SER A C 1
ATOM 737 O O . SER A 1 96 ? 13.656 4.121 10.859 1 93.81 96 SER A O 1
ATOM 739 N N . ILE A 1 97 ? 11.477 4.5 10.852 1 94.25 97 ILE A N 1
ATOM 740 C CA . ILE A 1 97 ? 11.594 5.918 11.172 1 94.25 97 ILE A CA 1
ATOM 741 C C . ILE A 1 97 ? 12.406 6.098 12.453 1 94.25 97 ILE A C 1
ATOM 743 O O . ILE A 1 97 ? 13.219 7.023 12.555 1 94.25 97 ILE A O 1
ATOM 747 N N . THR A 1 98 ? 12.242 5.211 13.422 1 88.94 98 THR A N 1
ATOM 748 C CA . THR A 1 98 ? 12.953 5.309 14.695 1 88.94 98 THR A CA 1
ATOM 749 C C . THR A 1 98 ? 14.227 4.477 14.664 1 88.94 98 THR A C 1
ATOM 751 O O . THR A 1 98 ? 14.969 4.43 15.648 1 88.94 98 THR A O 1
ATOM 754 N N . GLY A 1 99 ? 14.484 3.809 13.562 1 84.81 99 GLY A N 1
ATOM 755 C CA . GLY A 1 99 ? 15.531 2.801 13.531 1 84.81 99 GLY A CA 1
ATOM 756 C C . GLY A 1 99 ? 16.891 3.363 13.164 1 84.81 99 GLY A C 1
ATOM 757 O O . GLY A 1 99 ? 17.922 2.756 13.461 1 84.81 99 GLY A O 1
ATOM 758 N N . SER A 1 100 ? 17.016 4.332 12.367 1 82.56 100 SER A N 1
ATOM 759 C CA . SER A 1 100 ? 18.281 4.926 11.938 1 82.56 100 SER A CA 1
ATOM 760 C C . SER A 1 100 ? 18.094 6.383 11.523 1 82.56 100 SER A C 1
ATOM 762 O O . SER A 1 100 ? 16.969 6.844 11.344 1 82.56 100 SER A O 1
ATOM 764 N N . ASN A 1 101 ? 19.172 7.035 11.305 1 86.62 101 ASN A N 1
ATOM 765 C CA . ASN A 1 101 ? 19.156 8.43 10.891 1 86.62 101 ASN A CA 1
ATOM 766 C C . ASN A 1 101 ? 18.609 8.586 9.469 1 86.62 101 ASN A C 1
ATOM 768 O O . ASN A 1 101 ? 18.234 9.68 9.062 1 86.62 101 ASN A O 1
ATOM 772 N N . LEU A 1 102 ? 18.5 7.527 8.766 1 87.31 102 LEU A N 1
ATOM 773 C CA . LEU A 1 102 ? 17.984 7.562 7.402 1 87.31 102 LEU A CA 1
ATOM 774 C C . LEU A 1 102 ? 16.672 6.781 7.297 1 87.31 102 LEU A C 1
ATOM 776 O O . LEU A 1 102 ? 16.094 6.672 6.215 1 87.31 102 LEU A O 1
ATOM 780 N N . GLY A 1 103 ? 16.359 6.309 8.43 1 94.31 103 GLY A N 1
ATOM 781 C CA . GLY A 1 103 ? 15.258 5.359 8.391 1 94.31 103 GLY A CA 1
ATOM 782 C C . GLY A 1 103 ? 13.914 6.012 8.125 1 94.31 103 GLY A C 1
ATOM 783 O O . GLY A 1 103 ? 13.484 6.891 8.875 1 94.31 103 GLY A O 1
ATOM 784 N N . ASP A 1 104 ? 13.258 5.629 7.02 1 97.5 104 ASP A N 1
ATOM 785 C CA . ASP A 1 104 ? 11.914 6.051 6.637 1 97.5 104 ASP A CA 1
ATOM 786 C C . ASP A 1 104 ? 11.414 5.262 5.426 1 97.5 104 ASP A C 1
ATOM 788 O O . ASP A 1 104 ? 12.172 5.027 4.48 1 97.5 104 ASP A O 1
ATOM 792 N N . PRO A 1 105 ? 10.156 4.902 5.43 1 97.88 105 PRO A N 1
ATOM 793 C CA . PRO A 1 105 ? 9.641 4.145 4.289 1 97.88 105 PRO A CA 1
ATOM 794 C C . PRO A 1 105 ? 9.711 4.926 2.98 1 97.88 105 PRO A C 1
ATOM 796 O O . PRO A 1 105 ? 9.711 4.328 1.9 1 97.88 105 PRO A O 1
ATOM 799 N N . GLU A 1 106 ? 9.734 6.277 3.035 1 98.38 106 GLU A N 1
ATOM 800 C CA . GLU A 1 106 ? 9.82 7.078 1.816 1 98.38 106 GLU A CA 1
ATOM 801 C C . GLU A 1 106 ? 11.273 7.34 1.431 1 98.38 106 GLU A C 1
ATOM 803 O O . GLU A 1 106 ? 11.547 7.855 0.345 1 98.38 106 GLU A O 1
ATOM 808 N N . ASN A 1 107 ? 12.242 7.09 2.357 1 97.56 107 ASN A N 1
ATOM 809 C CA . ASN A 1 107 ? 13.648 7.234 2.006 1 97.56 107 ASN A CA 1
ATOM 810 C C . ASN A 1 107 ? 14.086 6.172 1.006 1 97.56 107 ASN A C 1
ATOM 812 O O . ASN A 1 107 ? 13.766 4.992 1.168 1 97.56 107 ASN A O 1
ATOM 816 N N . PRO A 1 108 ? 14.844 6.527 -0.029 1 97.31 108 PRO A N 1
ATOM 817 C CA . PRO A 1 108 ? 15.156 5.617 -1.136 1 97.31 108 PRO A CA 1
ATOM 818 C C . PRO A 1 108 ? 15.898 4.363 -0.679 1 97.31 108 PRO A C 1
ATOM 820 O O . PRO A 1 108 ? 15.898 3.352 -1.383 1 97.31 108 PRO A O 1
ATOM 823 N N . VAL A 1 109 ? 16.516 4.367 0.519 1 95.94 109 VAL A N 1
ATOM 824 C CA . VAL A 1 109 ? 17.25 3.195 0.977 1 95.94 109 VAL A CA 1
ATOM 825 C C . VAL A 1 109 ? 16.281 2.152 1.522 1 95.94 109 VAL A C 1
ATOM 827 O O . VAL A 1 109 ? 16.672 1.008 1.774 1 95.94 109 VAL A O 1
ATOM 830 N N . CYS A 1 110 ? 15.078 2.488 1.83 1 97.12 110 CYS A N 1
ATOM 831 C CA . CYS A 1 110 ? 14 1.526 2.012 1 97.12 110 CYS A CA 1
ATOM 832 C C . CYS A 1 110 ? 13.352 1.176 0.678 1 97.12 110 CYS A C 1
ATOM 834 O O . CYS A 1 110 ? 12.641 1.995 0.095 1 97.12 110 CYS A O 1
ATOM 836 N N . ALA A 1 111 ? 13.484 -0.016 0.244 1 97.62 111 ALA A N 1
ATOM 837 C CA . ALA A 1 111 ? 13.109 -0.375 -1.122 1 97.62 111 ALA A CA 1
ATOM 838 C C . ALA A 1 111 ? 11.594 -0.361 -1.301 1 97.62 111 ALA A C 1
ATOM 840 O O . ALA A 1 111 ? 10.852 -0.791 -0.413 1 97.62 111 ALA A O 1
ATOM 841 N N . ARG A 1 112 ? 11.148 0.149 -2.355 1 98.31 112 ARG A N 1
ATOM 842 C CA . ARG A 1 112 ? 9.758 0.064 -2.793 1 98.31 112 ARG A CA 1
ATOM 843 C C . ARG A 1 112 ? 9.672 -0.374 -4.25 1 98.31 112 ARG A C 1
ATOM 845 O O . ARG A 1 112 ? 10.516 0 -5.07 1 98.31 112 ARG A O 1
ATOM 852 N N . LEU A 1 113 ? 8.742 -1.171 -4.551 1 98.94 113 LEU A N 1
ATOM 853 C CA . LEU A 1 113 ? 8.578 -1.854 -5.828 1 98.94 113 LEU A CA 1
ATOM 854 C C . LEU A 1 113 ? 7.129 -1.785 -6.297 1 98.94 113 LEU A C 1
ATOM 856 O O . LEU A 1 113 ? 6.207 -2.035 -5.52 1 98.94 113 LEU A O 1
ATOM 860 N N . THR A 1 114 ? 6.961 -1.344 -7.492 1 99 114 THR A N 1
ATOM 861 C CA . THR A 1 114 ? 5.641 -1.406 -8.109 1 99 114 THR A CA 1
ATOM 862 C C . THR A 1 114 ? 5.688 -2.217 -9.406 1 99 114 THR A C 1
ATOM 864 O O . THR A 1 114 ? 6.473 -1.916 -10.305 1 99 114 THR A O 1
ATOM 867 N N . LEU A 1 115 ? 4.914 -3.27 -9.453 1 99 115 LEU A N 1
ATOM 868 C CA . LEU A 1 115 ? 4.688 -4.082 -10.641 1 99 115 LEU A CA 1
ATOM 869 C C . LEU A 1 115 ? 3.359 -3.719 -11.305 1 99 115 LEU A C 1
ATOM 871 O O . LEU A 1 115 ? 2.307 -3.783 -10.664 1 99 115 LEU A O 1
ATOM 875 N N . THR A 1 116 ? 3.416 -3.324 -12.578 1 98.94 116 THR A N 1
ATOM 876 C CA . THR A 1 116 ? 2.209 -2.941 -13.305 1 98.94 116 THR A CA 1
ATOM 877 C C . THR A 1 116 ? 1.916 -3.93 -14.43 1 98.94 116 THR A C 1
ATOM 879 O O . THR A 1 116 ? 2.836 -4.414 -15.086 1 98.94 116 THR A O 1
ATOM 882 N N . GLY A 1 117 ? 0.678 -4.25 -14.609 1 98.94 117 GLY A N 1
ATOM 883 C CA . GLY A 1 117 ? 0.213 -5.133 -15.664 1 98.94 117 GLY A CA 1
ATOM 884 C C . GLY A 1 117 ? -1.291 -5.324 -15.664 1 98.94 117 GLY A C 1
ATOM 885 O O . GLY A 1 117 ? -2.045 -4.359 -15.531 1 98.94 117 GLY A O 1
ATOM 886 N N . THR A 1 118 ? -1.711 -6.566 -15.945 1 98.88 118 THR A N 1
ATOM 887 C CA . THR A 1 118 ? -3.123 -6.93 -15.914 1 98.88 118 THR A CA 1
ATOM 888 C C . THR A 1 118 ? -3.348 -8.148 -15.023 1 98.88 118 THR A C 1
ATOM 890 O O . THR A 1 118 ? -2.438 -8.953 -14.82 1 98.88 118 THR A O 1
ATOM 893 N N . LEU A 1 119 ? -4.488 -8.172 -14.438 1 98.56 119 LEU A N 1
ATOM 894 C CA . LEU A 1 119 ? -4.871 -9.344 -13.656 1 98.56 119 LEU A CA 1
ATOM 895 C C . LEU A 1 119 ? -5.66 -10.328 -14.508 1 98.56 119 LEU A C 1
ATOM 897 O O . LEU A 1 119 ? -6.625 -9.945 -15.172 1 98.56 119 LEU A O 1
ATOM 901 N N . GLU A 1 120 ? -5.234 -11.578 -14.453 1 98.06 120 GLU A N 1
ATOM 902 C CA . GLU A 1 120 ? -5.895 -12.633 -15.211 1 98.06 120 GLU A CA 1
ATOM 903 C C . GLU A 1 120 ? -6.27 -13.805 -14.305 1 98.06 120 GLU A C 1
ATOM 905 O O . GLU A 1 120 ? -5.457 -14.258 -13.5 1 98.06 120 GLU A O 1
ATOM 910 N N . GLN A 1 121 ? -7.508 -14.305 -14.516 1 98.25 121 GLN A N 1
ATOM 911 C CA . GLN A 1 121 ? -7.926 -15.469 -13.734 1 98.25 121 GLN A CA 1
ATOM 912 C C . GLN A 1 121 ? -7.168 -16.719 -14.164 1 98.25 121 GLN A C 1
ATOM 914 O O . GLN A 1 121 ? -6.992 -16.969 -15.359 1 98.25 121 GLN A O 1
ATOM 919 N N . VAL A 1 122 ? -6.68 -17.438 -13.172 1 98.81 122 VAL A N 1
ATOM 920 C CA . VAL A 1 122 ? -6.031 -18.719 -13.422 1 98.81 122 VAL A CA 1
ATOM 921 C C . VAL A 1 122 ? -7.082 -19.812 -13.547 1 98.81 122 VAL A C 1
ATOM 923 O O . VAL A 1 122 ? -7.945 -19.953 -12.68 1 98.81 122 VAL A O 1
ATOM 926 N N . PRO A 1 123 ? -7.008 -20.609 -14.586 1 98.56 123 PRO A N 1
ATOM 927 C CA . PRO A 1 123 ? -8.016 -21.656 -14.742 1 98.56 123 PRO A CA 1
ATOM 928 C C . PRO A 1 123 ? -7.988 -22.688 -13.609 1 98.56 123 PRO A C 1
ATOM 930 O O . PRO A 1 123 ? -6.922 -23.203 -13.266 1 98.56 123 PRO A O 1
ATOM 933 N N . PHE A 1 124 ? -9.148 -23.047 -13.031 1 97.38 124 PHE A N 1
ATOM 934 C CA . PHE A 1 124 ? -9.305 -23.891 -11.852 1 97.38 124 PHE A CA 1
ATOM 935 C C . PHE A 1 124 ? -8.68 -25.266 -12.086 1 97.38 124 PHE A C 1
ATOM 937 O O . PHE A 1 124 ? -8.086 -25.844 -11.18 1 97.38 124 PHE A O 1
ATOM 944 N N . GLU A 1 125 ? -8.727 -25.844 -13.258 1 97.06 125 GLU A N 1
ATOM 945 C CA . GLU A 1 125 ? -8.281 -27.219 -13.523 1 97.06 125 GLU A CA 1
ATOM 946 C C . GLU A 1 125 ? -6.82 -27.25 -13.961 1 97.06 125 GLU A C 1
ATOM 948 O O . GLU A 1 125 ? -6.281 -28.312 -14.258 1 97.06 125 GLU A O 1
ATOM 953 N N . SER A 1 126 ? -6.137 -26.141 -13.867 1 98.44 126 SER A N 1
ATOM 954 C CA . SER A 1 126 ? -4.762 -26.078 -14.352 1 98.44 126 SER A CA 1
ATOM 955 C C . SER A 1 126 ? -3.77 -26.453 -13.25 1 98.44 126 SER A C 1
ATOM 957 O O . SER A 1 126 ? -4.078 -26.328 -12.062 1 98.44 126 SER A O 1
ATOM 959 N N . GLU A 1 127 ? -2.59 -26.922 -13.625 1 98.44 127 GLU A N 1
ATOM 960 C CA . GLU A 1 127 ? -1.489 -27.156 -12.695 1 98.44 127 GLU A CA 1
ATOM 961 C C . GLU A 1 127 ? -1.085 -25.859 -11.984 1 98.44 127 GLU A C 1
ATOM 963 O O . GLU A 1 127 ? -0.707 -25.875 -10.812 1 98.44 127 GLU A O 1
ATOM 968 N N . GLU A 1 128 ? -1.161 -24.766 -12.68 1 98.62 128 GLU A N 1
ATOM 969 C CA . GLU A 1 128 ? -0.836 -23.453 -12.117 1 98.62 128 GLU A CA 1
ATOM 970 C C . GLU A 1 128 ? -1.77 -23.109 -10.961 1 98.62 128 GLU A C 1
ATOM 972 O O . GLU A 1 128 ? -1.327 -22.578 -9.93 1 98.62 128 GLU A O 1
ATOM 977 N N . TYR A 1 129 ? -3.01 -23.391 -11.109 1 98.81 129 TYR A N 1
ATOM 978 C CA . TYR A 1 129 ? -3.967 -23.125 -10.039 1 98.81 129 TYR A CA 1
ATOM 979 C C . TYR A 1 129 ? -3.619 -23.938 -8.797 1 98.81 129 TYR A C 1
ATOM 981 O O . TYR A 1 129 ? -3.607 -23.406 -7.684 1 98.81 129 TYR A O 1
ATOM 989 N N . ALA A 1 130 ? -3.385 -25.219 -8.984 1 98.62 130 ALA A N 1
ATOM 990 C CA . ALA A 1 130 ? -3.051 -26.094 -7.867 1 98.62 130 ALA A CA 1
ATOM 991 C C . ALA A 1 130 ? -1.805 -25.594 -7.133 1 98.62 130 ALA A C 1
ATOM 993 O O . ALA A 1 130 ? -1.77 -25.578 -5.902 1 98.62 130 ALA A O 1
ATOM 994 N N . MET A 1 131 ? -0.823 -25.234 -7.887 1 98.69 131 MET A N 1
ATOM 995 C CA . MET A 1 131 ? 0.415 -24.719 -7.309 1 98.69 131 MET A CA 1
ATOM 996 C C . MET A 1 131 ? 0.149 -23.469 -6.492 1 98.69 131 MET A C 1
ATOM 998 O O . MET A 1 131 ? 0.617 -23.344 -5.359 1 98.69 131 MET A O 1
ATOM 1002 N N . ALA A 1 132 ? -0.534 -22.516 -7.074 1 98.88 132 ALA A N 1
ATOM 1003 C CA . ALA A 1 132 ? -0.826 -21.25 -6.398 1 98.88 132 ALA A CA 1
ATOM 1004 C C . ALA A 1 132 ? -1.677 -21.484 -5.152 1 98.88 132 ALA A C 1
ATOM 1006 O O . ALA A 1 132 ? -1.433 -20.875 -4.105 1 98.88 132 ALA A O 1
ATOM 1007 N N . GLN A 1 133 ? -2.668 -22.328 -5.258 1 98.75 133 GLN A N 1
ATOM 1008 C CA . GLN A 1 133 ? -3.525 -22.609 -4.113 1 98.75 133 GLN A CA 1
ATOM 1009 C C . GLN A 1 133 ? -2.723 -23.219 -2.961 1 98.75 133 GLN A C 1
ATOM 1011 O O . GLN A 1 133 ? -2.906 -22.828 -1.805 1 98.75 133 GLN A O 1
ATOM 1016 N N . GLN A 1 134 ? -1.875 -24.172 -3.281 1 98.56 134 GLN A N 1
ATOM 1017 C CA . GLN A 1 134 ? -0.999 -24.734 -2.264 1 98.56 134 GLN A CA 1
ATOM 1018 C C . GLN A 1 134 ? -0.139 -23.656 -1.61 1 98.56 134 GLN A C 1
ATOM 1020 O O . GLN A 1 134 ? 0.041 -23.656 -0.391 1 98.56 134 GLN A O 1
ATOM 1025 N N . ALA A 1 135 ? 0.391 -22.797 -2.383 1 98.75 135 ALA A N 1
ATOM 1026 C CA . ALA A 1 135 ? 1.208 -21.703 -1.861 1 98.75 135 ALA A CA 1
ATOM 1027 C C . ALA A 1 135 ? 0.393 -20.797 -0.941 1 98.75 135 ALA A C 1
ATOM 1029 O O . ALA A 1 135 ? 0.872 -20.391 0.119 1 98.75 135 ALA A O 1
ATOM 1030 N N . PHE A 1 136 ? -0.86 -20.438 -1.377 1 98.69 136 PHE A N 1
ATOM 1031 C CA . PHE A 1 136 ? -1.724 -19.609 -0.547 1 98.69 136 PHE A CA 1
ATOM 1032 C C . PHE A 1 136 ? -1.96 -20.266 0.811 1 98.69 136 PHE A C 1
ATOM 1034 O O . PHE A 1 136 ? -1.835 -19.609 1.849 1 98.69 136 PHE A O 1
ATOM 1041 N N . PHE A 1 137 ? -2.258 -21.5 0.822 1 97.62 137 PHE A N 1
ATOM 1042 C CA . PHE A 1 137 ? -2.652 -22.141 2.066 1 97.62 137 PHE A CA 1
ATOM 1043 C C . PHE A 1 137 ? -1.435 -22.438 2.936 1 97.62 137 PHE A C 1
ATOM 1045 O O . PHE A 1 137 ? -1.56 -22.609 4.148 1 97.62 137 PHE A O 1
ATOM 1052 N N . GLU A 1 138 ? -0.24 -22.453 2.338 1 97.38 138 GLU A N 1
ATOM 1053 C CA . GLU A 1 138 ? 0.995 -22.5 3.115 1 97.38 138 GLU A CA 1
ATOM 1054 C C . GLU A 1 138 ? 1.303 -21.141 3.748 1 97.38 138 GLU A C 1
ATOM 1056 O O . GLU A 1 138 ? 1.557 -21.062 4.953 1 97.38 138 GLU A O 1
ATOM 1061 N N . ARG A 1 139 ? 1.237 -20.094 2.955 1 97.5 139 ARG A N 1
ATOM 1062 C CA . ARG A 1 139 ? 1.752 -18.797 3.389 1 97.5 139 ARG A CA 1
ATOM 1063 C C . ARG A 1 139 ? 0.655 -17.969 4.039 1 97.5 139 ARG A C 1
ATOM 1065 O O . ARG A 1 139 ? 0.941 -17 4.746 1 97.5 139 ARG A O 1
ATOM 1072 N N . HIS A 1 140 ? -0.593 -18.219 3.773 1 98.12 140 HIS A N 1
ATOM 1073 C CA . HIS A 1 140 ? -1.791 -17.625 4.363 1 98.12 140 HIS A CA 1
ATOM 1074 C C . HIS A 1 140 ? -2.777 -18.703 4.797 1 98.12 140 HIS A C 1
ATOM 1076 O O . HIS A 1 140 ? -3.867 -18.828 4.234 1 98.12 140 HIS A O 1
ATOM 1082 N N . PRO A 1 141 ? -2.438 -19.391 5.812 1 96.94 141 PRO A N 1
ATOM 1083 C CA . PRO A 1 141 ? -3.178 -20.609 6.148 1 96.94 141 PRO A CA 1
ATOM 1084 C C . PRO A 1 141 ? -4.641 -20.344 6.48 1 96.94 141 PRO A C 1
ATOM 1086 O O . PRO A 1 141 ? -5.496 -21.203 6.277 1 96.94 141 PRO A O 1
ATOM 1089 N N . GLN A 1 142 ? -4.965 -19.156 6.926 1 95.94 142 GLN A N 1
ATOM 1090 C CA . GLN A 1 142 ? -6.344 -18.828 7.27 1 95.94 142 GLN A CA 1
ATOM 1091 C C . GLN A 1 142 ? -7.25 -18.891 6.039 1 95.94 142 GLN A C 1
ATOM 1093 O O . GLN A 1 142 ? -8.445 -19.156 6.16 1 95.94 142 GLN A O 1
ATOM 1098 N N . MET A 1 143 ? -6.723 -18.734 4.918 1 97.31 143 MET A N 1
ATOM 1099 C CA . MET A 1 143 ? -7.496 -18.672 3.684 1 97.31 143 MET A CA 1
ATOM 1100 C C . MET A 1 143 ? -8.133 -20.016 3.379 1 97.31 143 MET A C 1
ATOM 1102 O O . MET A 1 143 ? -9.141 -20.094 2.674 1 97.31 143 MET A O 1
ATOM 1106 N N . ASP A 1 144 ? -7.535 -21.031 3.875 1 95.81 144 ASP A N 1
ATOM 1107 C CA . ASP A 1 144 ? -8.086 -22.359 3.674 1 95.81 144 ASP A CA 1
ATOM 1108 C C . ASP A 1 144 ? -9.445 -22.5 4.359 1 95.81 144 ASP A C 1
ATOM 1110 O O . ASP A 1 144 ? -10.242 -23.375 4.008 1 95.81 144 ASP A O 1
ATOM 1114 N N . TYR A 1 145 ? -9.734 -21.609 5.297 1 95.12 145 TYR A N 1
ATOM 1115 C CA . TYR A 1 145 ? -10.953 -21.719 6.09 1 95.12 145 TYR A CA 1
ATOM 1116 C C . TYR A 1 145 ? -11.953 -20.641 5.715 1 95.12 145 TYR A C 1
ATOM 1118 O O . TYR A 1 145 ? -13.039 -20.547 6.297 1 95.12 145 TYR A O 1
ATOM 1126 N N . TRP A 1 146 ? -11.617 -19.781 4.77 1 96.69 146 TRP A N 1
ATOM 1127 C CA . TRP A 1 146 ? -12.531 -18.719 4.355 1 96.69 146 TRP A CA 1
ATOM 1128 C C . TRP A 1 146 ? -13.812 -19.297 3.768 1 96.69 146 TRP A C 1
ATOM 1130 O O . TRP A 1 146 ? -13.789 -20.375 3.16 1 96.69 146 TRP A O 1
ATOM 1140 N N . PRO A 1 147 ? -14.906 -18.594 3.98 1 96.38 147 PRO A N 1
ATOM 1141 C CA . PRO A 1 147 ? -16.203 -19.156 3.59 1 96.38 147 PRO A CA 1
ATOM 1142 C C . PRO A 1 147 ? -16.297 -19.453 2.096 1 96.38 147 PRO A C 1
ATOM 1144 O O . PRO A 1 147 ? -16.047 -18.562 1.27 1 96.38 147 PRO A O 1
ATOM 1147 N N . GLN A 1 148 ? -16.766 -20.578 1.709 1 95.5 148 GLN A N 1
ATOM 1148 C CA . GLN A 1 148 ? -16.781 -21.062 0.332 1 95.5 148 GLN A CA 1
ATOM 1149 C C . GLN A 1 148 ? -17.781 -20.281 -0.515 1 95.5 148 GLN A C 1
ATOM 1151 O O . GLN A 1 148 ? -17.625 -20.188 -1.735 1 95.5 148 GLN A O 1
ATOM 1156 N N . ASP A 1 149 ? -18.75 -19.719 0.042 1 97 149 ASP A N 1
ATOM 1157 C CA . ASP A 1 149 ? -19.812 -19.047 -0.706 1 97 149 ASP A CA 1
ATOM 1158 C C . ASP A 1 149 ? -19.328 -17.719 -1.274 1 97 149 ASP A C 1
ATOM 1160 O O . ASP A 1 149 ? -20.062 -17.047 -1.993 1 97 149 ASP A O 1
ATOM 1164 N N . HIS A 1 150 ? -18.078 -17.359 -1.001 1 97.38 150 HIS A N 1
ATOM 1165 C CA . HIS A 1 150 ? -17.5 -16.156 -1.594 1 97.38 150 HIS A CA 1
ATOM 1166 C C . HIS A 1 150 ? -16.984 -16.422 -3.002 1 97.38 150 HIS A C 1
ATOM 1168 O O . HIS A 1 150 ? -16.609 -15.492 -3.723 1 97.38 150 HIS A O 1
ATOM 1174 N N . HIS A 1 151 ? -17 -17.703 -3.42 1 97.31 151 HIS A N 1
ATOM 1175 C CA . HIS A 1 151 ? -16.578 -18.078 -4.766 1 97.31 151 HIS A CA 1
ATOM 1176 C C . HIS A 1 151 ? -15.195 -17.531 -5.086 1 97.31 151 HIS A C 1
ATOM 1178 O O . HIS A 1 151 ? -15.008 -16.859 -6.105 1 97.31 151 HIS A O 1
ATOM 1184 N N . TRP A 1 152 ? -14.328 -17.984 -4.281 1 98.25 152 TRP A N 1
ATOM 1185 C CA . TRP A 1 152 ? -12.953 -17.516 -4.391 1 98.25 152 TRP A CA 1
ATOM 1186 C C . TRP A 1 152 ? -12.336 -17.922 -5.723 1 98.25 152 TRP A C 1
ATOM 1188 O O . TRP A 1 152 ? -12.586 -19.031 -6.215 1 98.25 152 TRP A O 1
ATOM 1198 N N . ILE A 1 153 ? -11.531 -17.031 -6.273 1 98.5 153 ILE A N 1
ATOM 1199 C CA . ILE A 1 153 ? -10.75 -17.328 -7.469 1 98.5 153 ILE A CA 1
ATOM 1200 C C . ILE A 1 153 ? -9.281 -16.969 -7.223 1 98.5 153 ILE A C 1
ATOM 1202 O O . ILE A 1 153 ? -8.961 -16.266 -6.262 1 98.5 153 ILE A O 1
ATOM 1206 N N . ILE A 1 154 ? -8.414 -17.547 -8.016 1 98.88 154 ILE A N 1
ATOM 1207 C CA . ILE A 1 154 ? -7.02 -17.141 -8.062 1 98.88 154 ILE A CA 1
ATOM 1208 C C . ILE A 1 154 ? -6.746 -16.375 -9.359 1 98.88 154 ILE A C 1
ATOM 1210 O O . ILE A 1 154 ? -7.133 -16.828 -10.445 1 98.88 154 ILE A O 1
ATOM 1214 N N . ALA A 1 155 ? -6.215 -15.203 -9.227 1 98.88 155 ALA A N 1
ATOM 1215 C CA . ALA A 1 155 ? -5.762 -14.406 -10.367 1 98.88 155 ALA A CA 1
ATOM 1216 C C . ALA A 1 155 ? -4.258 -14.164 -10.305 1 98.88 155 ALA A C 1
ATOM 1218 O O . ALA A 1 155 ? -3.666 -14.172 -9.219 1 98.88 155 ALA A O 1
ATOM 1219 N N . LYS A 1 156 ? -3.654 -14.047 -11.414 1 98.88 156 LYS A N 1
ATOM 1220 C CA . LYS A 1 156 ? -2.229 -13.734 -11.461 1 98.88 156 LYS A CA 1
ATOM 1221 C C . LYS A 1 156 ? -1.988 -12.375 -12.117 1 98.88 156 LYS A C 1
ATOM 1223 O O . LYS A 1 156 ? -2.736 -11.969 -13.008 1 98.88 156 LYS A O 1
ATOM 1228 N N . LEU A 1 157 ? -0.964 -11.711 -11.672 1 98.94 157 LEU A N 1
ATOM 1229 C CA . LEU A 1 157 ? -0.504 -10.484 -12.32 1 98.94 157 LEU A CA 1
ATOM 1230 C C . LEU A 1 157 ? 0.371 -10.805 -13.531 1 98.94 157 LEU A C 1
ATOM 1232 O O . LEU A 1 157 ? 1.444 -11.391 -13.383 1 98.94 157 LEU A O 1
ATOM 1236 N N . GLU A 1 158 ? -0.133 -10.484 -14.68 1 98.94 158 GLU A N 1
ATOM 1237 C CA . GLU A 1 158 ? 0.723 -10.477 -15.859 1 98.94 158 GLU A CA 1
ATOM 1238 C C . GLU A 1 158 ? 1.541 -9.188 -15.938 1 98.94 158 GLU A C 1
ATOM 1240 O O . GLU A 1 158 ? 1.043 -8.156 -16.391 1 98.94 158 GLU A O 1
ATOM 1245 N N . ILE A 1 159 ? 2.824 -9.305 -15.609 1 98.94 159 ILE A N 1
ATOM 1246 C CA . ILE A 1 159 ? 3.668 -8.133 -15.398 1 98.94 159 ILE A CA 1
ATOM 1247 C C . ILE A 1 159 ? 4.078 -7.551 -16.75 1 98.94 159 ILE A C 1
ATOM 1249 O O . ILE A 1 159 ? 4.539 -8.273 -17.641 1 98.94 159 ILE A O 1
ATOM 1253 N N . ALA A 1 160 ? 3.914 -6.211 -16.875 1 98.88 160 ALA A N 1
ATOM 1254 C CA . ALA A 1 160 ? 4.305 -5.504 -18.094 1 98.88 160 ALA A CA 1
ATOM 1255 C C . ALA A 1 160 ? 5.332 -4.418 -17.797 1 98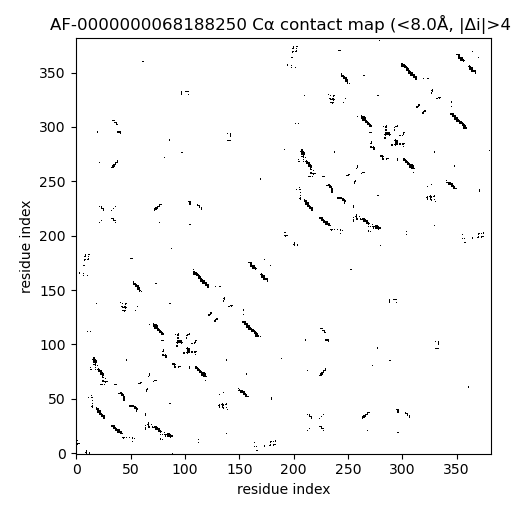.88 160 ALA A C 1
ATOM 1257 O O . ALA A 1 160 ? 6.051 -3.965 -18.688 1 98.88 160 ALA A O 1
ATOM 1258 N N . ASP A 1 161 ? 5.43 -3.938 -16.625 1 98.94 161 ASP A N 1
ATOM 1259 C CA . ASP A 1 161 ? 6.336 -2.877 -16.188 1 98.94 161 ASP A CA 1
ATOM 1260 C C . ASP A 1 161 ? 6.781 -3.086 -14.75 1 98.94 161 ASP A C 1
ATOM 1262 O O . ASP A 1 161 ? 5.992 -3.52 -13.906 1 98.94 161 ASP A O 1
ATOM 1266 N N . ILE A 1 162 ? 8.055 -2.822 -14.461 1 98.94 162 ILE A N 1
ATOM 1267 C CA . ILE A 1 162 ? 8.625 -2.967 -13.125 1 98.94 162 ILE A CA 1
ATOM 1268 C C . ILE A 1 162 ? 9.352 -1.685 -12.734 1 98.94 162 ILE A C 1
ATOM 1270 O O . ILE A 1 162 ? 10.344 -1.311 -13.367 1 98.94 162 ILE A O 1
ATOM 1274 N N . TRP A 1 163 ? 8.867 -1 -11.734 1 98.94 163 TRP A N 1
ATOM 1275 C CA . TRP A 1 163 ? 9.383 0.253 -11.195 1 98.94 163 TRP A CA 1
ATOM 1276 C C . TRP A 1 163 ? 10 0.039 -9.812 1 98.94 163 TRP A C 1
ATOM 1278 O O . TRP A 1 163 ? 9.32 -0.436 -8.898 1 98.94 163 TRP A O 1
ATOM 1288 N N . LEU A 1 164 ? 11.328 0.339 -9.641 1 98.88 164 LEU A N 1
ATOM 1289 C CA . LEU A 1 164 ? 12.031 0.032 -8.406 1 98.88 164 LEU A CA 1
ATOM 1290 C C . LEU A 1 164 ? 12.805 1.249 -7.902 1 98.88 164 LEU A C 1
ATOM 1292 O O . LEU A 1 164 ? 13.477 1.931 -8.68 1 98.88 164 LEU A O 1
ATOM 1296 N N . ILE A 1 165 ? 12.625 1.599 -6.672 1 98.69 165 ILE A N 1
ATOM 1297 C CA . ILE A 1 165 ? 13.57 2.418 -5.922 1 98.69 165 ILE A CA 1
ATOM 1298 C C . ILE A 1 165 ? 14.18 1.599 -4.785 1 98.69 165 ILE A C 1
ATOM 1300 O O . ILE A 1 165 ? 13.453 0.999 -3.988 1 98.69 165 ILE A O 1
ATOM 1304 N N . ASN A 1 166 ? 15.508 1.479 -4.773 1 97.81 166 ASN A N 1
ATOM 1305 C CA . ASN A 1 166 ? 16.141 0.745 -3.684 1 97.81 166 ASN A CA 1
ATOM 1306 C C . ASN A 1 166 ? 17.391 1.47 -3.172 1 97.81 166 ASN A C 1
ATOM 1308 O O . ASN A 1 166 ? 18.094 0.96 -2.301 1 97.81 166 ASN A O 1
ATOM 1312 N N . TYR A 1 167 ? 17.656 2.584 -3.736 1 97.31 167 TYR A N 1
ATOM 1313 C CA . TYR A 1 167 ? 18.781 3.439 -3.373 1 97.31 167 TYR A CA 1
ATOM 1314 C C . TYR A 1 167 ? 18.641 4.82 -3.996 1 97.31 167 TYR A C 1
ATOM 1316 O O . TYR A 1 167 ? 17.719 5.066 -4.777 1 97.31 167 TYR A O 1
ATOM 1324 N N . PHE A 1 168 ? 19.516 5.699 -3.543 1 96.38 168 PHE A N 1
ATOM 1325 C CA . PHE A 1 168 ? 19.516 7.051 -4.098 1 96.38 168 PHE A CA 1
ATOM 1326 C C . PHE A 1 168 ? 19.812 7.023 -5.59 1 96.38 168 PHE A C 1
ATOM 1328 O O . PHE A 1 168 ? 20.516 6.129 -6.074 1 96.38 168 PHE A O 1
ATOM 1335 N N . GLY A 1 169 ? 19.25 8 -6.344 1 95.75 169 GLY A N 1
ATOM 1336 C CA . GLY A 1 169 ? 19.531 8.094 -7.766 1 95.75 169 GLY A CA 1
ATOM 1337 C C . GLY A 1 169 ? 18.297 7.938 -8.633 1 95.75 169 GLY A C 1
ATOM 1338 O O . GLY A 1 169 ? 18.391 7.855 -9.859 1 95.75 169 GLY A O 1
ATOM 1339 N N . GLY A 1 170 ? 17.125 7.867 -8.055 1 96.19 170 GLY A N 1
ATOM 1340 C CA . GLY A 1 170 ? 15.883 7.781 -8.797 1 96.19 170 GLY A CA 1
ATOM 1341 C C . GLY A 1 170 ? 15.445 6.355 -9.078 1 96.19 170 GLY A C 1
ATOM 1342 O O . GLY A 1 170 ? 16.203 5.414 -8.852 1 96.19 170 GLY A O 1
ATOM 1343 N N . ALA A 1 171 ? 14.289 6.234 -9.609 1 98.31 171 ALA A N 1
ATOM 1344 C CA . ALA A 1 171 ? 13.695 4.93 -9.891 1 98.31 171 ALA A CA 1
ATOM 1345 C C . ALA A 1 171 ? 14.375 4.266 -11.086 1 98.31 171 ALA A C 1
ATOM 1347 O O . ALA A 1 171 ? 14.844 4.945 -12 1 98.31 171 ALA A O 1
ATOM 1348 N N . LYS A 1 172 ? 14.422 2.982 -11.055 1 98.69 172 LYS A N 1
ATOM 1349 C CA . LYS A 1 172 ? 14.844 2.176 -12.203 1 98.69 172 LYS A CA 1
ATOM 1350 C C . LYS A 1 172 ? 13.672 1.377 -12.766 1 98.69 172 LYS A C 1
ATOM 1352 O O . LYS A 1 172 ? 12.859 0.83 -12.008 1 98.69 172 LYS A O 1
ATOM 1357 N N . ILE A 1 173 ? 13.578 1.423 -14.078 1 98.88 173 ILE A N 1
ATOM 1358 C CA . ILE A 1 173 ? 12.648 0.543 -14.781 1 98.88 173 ILE A CA 1
ATOM 1359 C C . ILE A 1 173 ? 13.375 -0.729 -15.219 1 98.88 173 ILE A C 1
ATOM 1361 O O . ILE A 1 173 ? 14.328 -0.671 -15.992 1 98.88 173 ILE A O 1
ATOM 1365 N N . LEU A 1 174 ? 12.914 -1.865 -14.695 1 98.88 174 LEU A N 1
ATOM 1366 C CA . LEU A 1 174 ? 13.617 -3.121 -14.953 1 98.88 174 LEU A CA 1
ATOM 1367 C C . LEU A 1 174 ? 12.977 -3.873 -16.109 1 98.88 174 LEU A C 1
ATOM 1369 O O . LEU A 1 174 ? 11.75 -3.912 -16.234 1 98.88 174 LEU A O 1
ATOM 1373 N N . PRO A 1 175 ? 13.797 -4.477 -16.953 1 98.81 175 PRO A N 1
ATOM 1374 C CA . PRO A 1 175 ? 13.219 -5.344 -17.984 1 98.81 175 PRO A CA 1
ATOM 1375 C C . PRO A 1 175 ? 12.539 -6.578 -17.391 1 98.81 175 PRO A C 1
ATOM 1377 O O . PRO A 1 175 ? 13.125 -7.273 -16.562 1 98.81 175 PRO A O 1
ATOM 1380 N N . VAL A 1 176 ? 11.383 -6.84 -17.906 1 98.88 176 VAL A N 1
ATOM 1381 C CA . VAL A 1 176 ? 10.57 -7.93 -17.375 1 98.88 176 VAL A CA 1
ATOM 1382 C C . VAL A 1 176 ? 11.305 -9.258 -17.562 1 98.88 176 VAL A C 1
ATOM 1384 O O . VAL A 1 176 ? 11.328 -10.094 -16.656 1 98.88 176 VAL A O 1
ATOM 1387 N N . ASP A 1 177 ? 11.914 -9.469 -18.703 1 98.69 177 ASP A N 1
ATOM 1388 C CA . ASP A 1 177 ? 12.625 -10.711 -18.984 1 98.69 177 ASP A CA 1
ATOM 1389 C C . ASP A 1 177 ? 13.797 -10.891 -18.016 1 98.69 177 ASP A C 1
ATOM 1391 O O . ASP A 1 177 ? 14.047 -12 -17.531 1 98.69 177 ASP A O 1
ATOM 1395 N N . ALA A 1 178 ? 14.547 -9.828 -17.766 1 98.56 178 ALA A N 1
ATOM 1396 C CA . ALA A 1 178 ? 15.672 -9.891 -16.844 1 98.56 178 ALA A CA 1
ATOM 1397 C C . ALA A 1 178 ? 15.195 -10.195 -15.422 1 98.56 178 ALA A C 1
ATOM 1399 O O . ALA A 1 178 ? 15.859 -10.922 -14.68 1 98.56 178 ALA A O 1
ATOM 1400 N N . TYR A 1 179 ? 14.117 -9.641 -15.078 1 98.62 179 TYR A N 1
ATOM 1401 C CA . TYR A 1 179 ? 13.484 -9.922 -13.789 1 98.62 179 TYR A CA 1
ATOM 1402 C C . TYR A 1 179 ? 13.203 -11.414 -13.641 1 98.62 179 TYR A C 1
ATOM 1404 O O . TYR A 1 179 ? 13.578 -12.023 -12.641 1 98.62 179 TYR A O 1
ATOM 1412 N N . TYR A 1 180 ? 12.57 -12.031 -14.555 1 98.31 180 TYR A N 1
ATOM 1413 C CA . TYR A 1 180 ? 12.219 -13.438 -14.461 1 98.31 180 TYR A CA 1
ATOM 1414 C C . TYR A 1 180 ? 13.461 -14.32 -14.547 1 98.31 180 TYR A C 1
ATOM 1416 O O . TYR A 1 180 ? 13.461 -15.453 -14.062 1 98.31 180 TYR A O 1
ATOM 1424 N N . GLY A 1 181 ? 14.477 -13.812 -15.07 1 97.25 181 GLY A N 1
ATOM 1425 C CA . GLY A 1 181 ? 15.711 -14.57 -15.219 1 97.25 181 GLY A CA 1
ATOM 1426 C C . GLY A 1 181 ? 16.625 -14.453 -14.016 1 97.25 181 GLY A C 1
ATOM 1427 O O . GLY A 1 181 ? 17.625 -15.172 -13.914 1 97.25 181 GLY A O 1
ATOM 1428 N N . ALA A 1 182 ? 16.328 -13.516 -13.164 1 95.94 182 ALA A N 1
ATOM 1429 C CA . ALA A 1 182 ? 17.203 -13.258 -12.016 1 95.94 182 ALA A CA 1
ATOM 1430 C C . ALA A 1 182 ? 17.188 -14.438 -11.047 1 95.94 182 ALA A C 1
ATOM 1432 O O . ALA A 1 182 ? 16.141 -15.062 -10.828 1 95.94 182 ALA A O 1
ATOM 1433 N N . LYS A 1 183 ? 18.359 -14.812 -10.477 1 85.88 183 LYS A N 1
ATOM 1434 C CA . LYS A 1 183 ? 18.5 -15.906 -9.516 1 85.88 183 LYS A CA 1
ATOM 1435 C C . LYS A 1 183 ? 18.312 -15.406 -8.086 1 85.88 183 LYS A C 1
ATOM 1437 O O . LYS A 1 183 ? 18.812 -14.344 -7.723 1 85.88 183 LYS A O 1
ATOM 1442 N N . LEU A 1 184 ? 17.375 -16.078 -7.395 1 83.81 184 LEU A N 1
ATOM 1443 C CA . LEU A 1 184 ? 17.203 -15.797 -5.973 1 83.81 184 LEU A CA 1
ATOM 1444 C C . LEU A 1 184 ? 18.125 -16.688 -5.137 1 83.81 184 LEU A C 1
ATOM 1446 O O . LEU A 1 184 ? 18.234 -17.891 -5.391 1 83.81 184 LEU A O 1
ATOM 1450 N N . GLU A 1 185 ? 19.188 -16.172 -4.633 1 67.69 185 GLU A N 1
ATOM 1451 C CA . GLU A 1 185 ? 19.953 -16.969 -3.699 1 67.69 185 GLU A CA 1
ATOM 1452 C C . GLU A 1 185 ? 19.266 -17.078 -2.342 1 67.69 185 GLU A C 1
ATOM 1454 O O . GLU A 1 185 ? 18.938 -16.047 -1.738 1 67.69 185 GLU A O 1
ATOM 1459 N N . PHE A 1 186 ? 18.344 -17.938 -2.178 1 57.22 186 PHE A N 1
ATOM 1460 C CA . PHE A 1 186 ? 17.734 -18.078 -0.857 1 57.22 186 PHE A CA 1
ATOM 1461 C C . PHE A 1 186 ? 18.797 -18.438 0.184 1 57.22 186 PHE A C 1
ATOM 1463 O O . PHE A 1 186 ? 19.484 -19.438 0.056 1 57.22 186 PHE A O 1
ATOM 1470 N N . GLY A 1 187 ? 19.609 -17.5 0.494 1 47.28 187 GLY A N 1
ATOM 1471 C CA . GLY A 1 187 ? 20.531 -17.891 1.556 1 47.28 187 GLY A CA 1
ATOM 1472 C C . GLY A 1 187 ? 19.859 -18.719 2.643 1 47.28 187 GLY A C 1
ATOM 1473 O O . GLY A 1 187 ? 18.641 -18.688 2.797 1 47.28 187 GLY A O 1
ATOM 1474 N N . SER A 1 188 ? 20.578 -19.75 3.229 1 34.19 188 SER A N 1
ATOM 1475 C CA . SER A 1 188 ? 20.25 -20.469 4.453 1 34.19 188 SER A CA 1
ATOM 1476 C C . SER A 1 188 ? 19.609 -19.547 5.488 1 34.19 188 SER A C 1
ATOM 1478 O O . SER A 1 188 ? 20.266 -18.609 5.957 1 34.19 188 SER A O 1
ATOM 1480 N N . VAL A 1 189 ? 18.438 -19.094 5.449 1 34.75 189 VAL A N 1
ATOM 1481 C CA . VAL A 1 189 ? 17.922 -18.609 6.723 1 34.75 189 VAL A CA 1
ATOM 1482 C C . VAL A 1 189 ? 18.547 -19.391 7.867 1 34.75 189 VAL A C 1
ATOM 1484 O O . VAL A 1 189 ? 18.312 -20.594 8 1 34.75 189 VAL A O 1
ATOM 1487 N N . GLN A 1 190 ? 19.797 -19.188 8.219 1 25.16 190 GLN A N 1
ATOM 1488 C CA . GLN A 1 190 ? 20.328 -19.781 9.445 1 25.16 190 GLN A CA 1
ATOM 1489 C C . GLN A 1 190 ? 19.312 -19.688 10.578 1 25.16 190 GLN A C 1
ATOM 1491 O O . GLN A 1 190 ? 18.766 -18.609 10.852 1 25.16 190 GLN A O 1
ATOM 1496 N N . ASP A 1 191 ? 18.766 -20.844 11.227 1 24.34 191 ASP A N 1
ATOM 1497 C CA . ASP A 1 191 ? 18.328 -20.844 12.625 1 24.34 191 ASP A CA 1
ATOM 1498 C C . ASP A 1 191 ? 19.172 -19.891 13.461 1 24.34 191 ASP A C 1
ATOM 1500 O O . ASP A 1 191 ? 20.406 -19.844 13.312 1 24.34 191 ASP A O 1
ATOM 1504 N N . ARG B 1 1 ? -7.148 1.91 19.875 1 90.88 1 ARG B N 1
ATOM 1505 C CA . ARG B 1 1 ? -7.977 1.547 18.734 1 90.88 1 ARG B CA 1
ATOM 1506 C C . ARG B 1 1 ? -9.461 1.712 19.062 1 90.88 1 ARG B C 1
ATOM 1508 O O . ARG B 1 1 ? -9.945 1.167 20.047 1 90.88 1 ARG B O 1
ATOM 1515 N N . PRO B 1 2 ? -10.172 2.412 18.25 1 92.69 2 PRO B N 1
ATOM 1516 C CA . PRO B 1 2 ? -11.609 2.566 18.469 1 9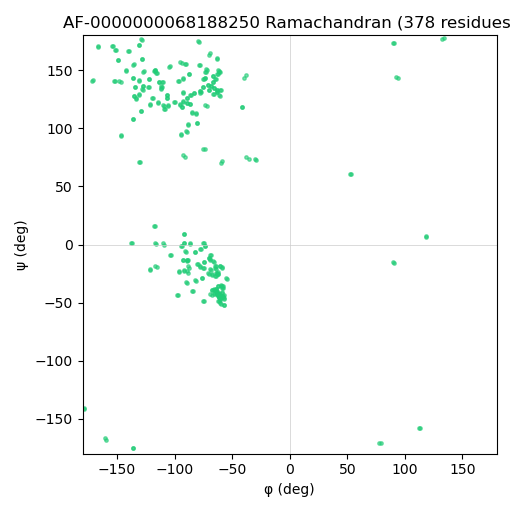2.69 2 PRO B CA 1
ATOM 1517 C C . PRO B 1 2 ? -12.383 1.276 18.219 1 92.69 2 PRO B C 1
ATOM 1519 O O . PRO B 1 2 ? -11.875 0.362 17.578 1 92.69 2 PRO B O 1
ATOM 1522 N N . SER B 1 3 ? -13.609 1.282 18.734 1 91.5 3 SER B N 1
ATOM 1523 C CA . SER B 1 3 ? -14.508 0.157 18.5 1 91.5 3 SER B CA 1
ATOM 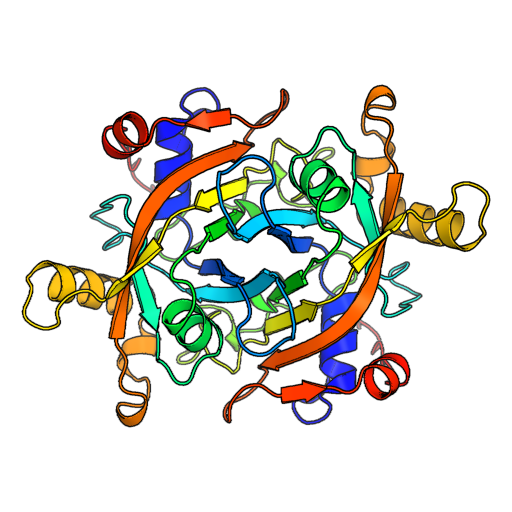1524 C C . SER B 1 3 ? -14.781 -0.028 17 1 91.5 3 SER B C 1
ATOM 1526 O O . SER B 1 3 ? -14.828 0.946 16.25 1 91.5 3 SER B O 1
ATOM 1528 N N . LEU B 1 4 ? -14.992 -1.313 16.656 1 91 4 LEU B N 1
ATOM 1529 C CA . LEU B 1 4 ? -15.242 -1.615 15.242 1 91 4 LEU B CA 1
ATOM 1530 C C . LEU B 1 4 ? -16.578 -1.014 14.789 1 91 4 LEU B C 1
ATOM 1532 O O . LEU B 1 4 ? -16.812 -0.887 13.586 1 91 4 LEU B O 1
ATOM 1536 N N . TRP B 1 5 ? -17.406 -0.598 15.758 1 95.12 5 TRP B N 1
ATOM 1537 C CA . TRP B 1 5 ? -18.703 -0.031 15.422 1 95.12 5 TRP B CA 1
ATOM 1538 C C . TRP B 1 5 ? -18.609 1.472 15.18 1 95.12 5 TRP B C 1
ATOM 1540 O O . TRP B 1 5 ? -19.5 2.076 14.586 1 95.12 5 TRP B O 1
ATOM 1550 N N . GLU B 1 6 ? -17.578 2.064 15.68 1 96.06 6 GLU B N 1
ATOM 1551 C CA . GLU B 1 6 ? -17.312 3.482 15.445 1 96.06 6 GLU B CA 1
ATOM 1552 C C . GLU B 1 6 ? -16.438 3.688 14.219 1 96.06 6 GLU B C 1
ATOM 1554 O O . GLU B 1 6 ? -15.281 4.121 14.344 1 96.06 6 GLU B O 1
ATOM 1559 N N . LYS B 1 7 ? -17.031 3.537 13.07 1 97.81 7 LYS B N 1
ATOM 1560 C CA . LYS B 1 7 ? -16.297 3.4 11.82 1 97.81 7 LYS B CA 1
ATOM 1561 C C . LYS B 1 7 ? -15.578 4.699 11.453 1 97.81 7 LYS B C 1
ATOM 1563 O O . LYS B 1 7 ? -14.422 4.684 11.023 1 97.81 7 LYS B O 1
ATOM 1568 N N . GLU B 1 8 ? -16.266 5.863 11.617 1 98.25 8 GLU B N 1
ATOM 1569 C CA . GLU B 1 8 ? -15.625 7.141 11.32 1 98.25 8 GLU B CA 1
ATOM 1570 C C . GLU B 1 8 ? -14.445 7.387 12.258 1 98.25 8 GLU B C 1
ATOM 1572 O O . GLU B 1 8 ? -13.383 7.848 11.828 1 98.25 8 GLU B O 1
ATOM 1577 N N . ALA B 1 9 ? -14.602 7.035 13.547 1 97.44 9 ALA B N 1
ATOM 1578 C CA . ALA B 1 9 ? -13.523 7.18 14.516 1 97.44 9 ALA B CA 1
ATOM 1579 C C . ALA B 1 9 ? -12.359 6.25 14.188 1 97.44 9 ALA B C 1
ATOM 1581 O O . ALA B 1 9 ? -11.195 6.613 14.367 1 97.44 9 ALA B O 1
ATOM 1582 N N . LEU B 1 10 ? -12.695 5.066 13.734 1 96.69 10 LEU B N 1
ATOM 1583 C CA . LEU B 1 10 ? -11.656 4.113 13.375 1 96.69 10 LEU B CA 1
ATOM 1584 C C . LEU B 1 10 ? -10.859 4.609 12.172 1 96.69 10 LEU B C 1
ATOM 1586 O O . LEU B 1 10 ? -9.633 4.516 12.148 1 96.69 10 LEU B O 1
ATOM 1590 N N . ALA B 1 11 ? -11.555 5.156 11.18 1 98.31 11 ALA B N 1
ATOM 1591 C CA . ALA B 1 11 ? -10.867 5.727 10.031 1 98.31 11 ALA B CA 1
ATOM 1592 C C . ALA B 1 11 ? -9.93 6.859 10.453 1 98.31 11 ALA B C 1
ATOM 1594 O O . ALA B 1 11 ? -8.773 6.91 10.023 1 98.31 11 ALA B O 1
ATOM 1595 N N . ARG B 1 12 ? -10.406 7.773 11.336 1 97.81 12 ARG B N 1
ATOM 1596 C CA . ARG B 1 12 ? -9.586 8.859 11.875 1 97.81 12 ARG B CA 1
ATOM 1597 C C . ARG B 1 12 ? -8.375 8.305 12.617 1 97.81 12 ARG B C 1
ATOM 1599 O O . ARG B 1 12 ? -7.266 8.828 12.477 1 97.81 12 ARG B O 1
ATOM 1606 N N . TRP B 1 13 ? -8.664 7.301 13.391 1 96.38 13 TRP B N 1
ATOM 1607 C CA . TRP B 1 13 ? -7.602 6.664 14.164 1 96.38 13 TRP B CA 1
ATOM 1608 C C . TRP B 1 13 ? -6.535 6.078 13.25 1 96.38 13 TRP B C 1
ATOM 1610 O O . TRP B 1 13 ? -5.34 6.238 13.5 1 96.38 13 TRP B O 1
ATOM 1620 N N . MET B 1 14 ? -6.918 5.406 12.188 1 96.88 14 MET B N 1
ATOM 1621 C CA . MET B 1 14 ? -5.961 4.844 11.242 1 96.88 14 MET B CA 1
ATOM 1622 C C . MET B 1 14 ? -5.105 5.941 10.609 1 96.88 14 MET B C 1
ATOM 1624 O O . MET B 1 14 ? -3.879 5.844 10.602 1 96.88 14 MET B O 1
ATOM 1628 N N . VAL B 1 15 ? -5.746 7 10.156 1 98.06 15 VAL B N 1
ATOM 1629 C CA . VAL B 1 15 ? -5.031 8.094 9.508 1 98.06 15 VAL B CA 1
ATOM 1630 C C . VAL B 1 15 ? -4.055 8.734 10.492 1 98.06 15 VAL B C 1
ATOM 1632 O O . VAL B 1 15 ? -2.947 9.117 10.109 1 98.06 15 VAL B O 1
ATOM 1635 N N . HIS B 1 16 ? -4.441 8.789 11.688 1 97 16 HIS B N 1
ATOM 1636 C CA . HIS B 1 16 ? -3.6 9.453 12.68 1 97 16 HIS B CA 1
ATOM 1637 C C . HIS B 1 16 ? -2.49 8.531 13.172 1 97 16 HIS B C 1
ATOM 1639 O O . HIS B 1 16 ? -1.398 8.992 13.508 1 97 16 HIS B O 1
ATOM 1645 N N . SER B 1 17 ? -2.738 7.254 13.219 1 95.69 17 SER B N 1
ATOM 1646 C CA . SER B 1 17 ? -1.829 6.316 13.867 1 95.69 17 SER B CA 1
ATOM 1647 C C . SER B 1 17 ? -0.776 5.805 12.891 1 95.69 17 SER B C 1
ATOM 1649 O O . SER B 1 17 ? 0.301 5.367 13.297 1 95.69 17 SER B O 1
ATOM 1651 N N . LEU B 1 18 ? -1.053 5.812 11.609 1 97 18 LEU B N 1
ATOM 1652 C CA . LEU B 1 18 ? -0.128 5.25 10.625 1 97 18 LEU B CA 1
ATOM 1653 C C . LEU B 1 18 ? 0.797 6.328 10.07 1 97 18 LEU B C 1
ATOM 1655 O O . LEU B 1 18 ? 0.443 7.508 10.062 1 97 18 LEU B O 1
ATOM 1659 N N . ASP B 1 19 ? 1.949 5.926 9.57 1 97.69 19 ASP B N 1
ATOM 1660 C CA . ASP B 1 19 ? 2.984 6.875 9.172 1 97.69 19 ASP B CA 1
ATOM 1661 C C . ASP B 1 19 ? 3.24 6.816 7.672 1 97.69 19 ASP B C 1
ATOM 1663 O O . ASP B 1 19 ? 3.891 7.699 7.109 1 97.69 19 ASP B O 1
ATOM 1667 N N . TRP B 1 20 ? 2.838 5.754 7.074 1 98.56 20 TRP B N 1
ATOM 1668 C CA . TRP B 1 20 ? 3.066 5.578 5.641 1 98.56 20 TRP B CA 1
ATOM 1669 C C . TRP B 1 20 ? 1.95 4.754 5.012 1 98.56 20 TRP B C 1
ATOM 1671 O O . TRP B 1 20 ? 1.158 4.125 5.715 1 98.56 20 TRP B O 1
ATOM 1681 N N . GLY B 1 21 ? 1.743 4.816 3.814 1 98.88 21 GLY B N 1
ATOM 1682 C CA . GLY B 1 21 ? 0.813 4.07 2.982 1 98.88 21 GLY B CA 1
ATOM 1683 C C . GLY B 1 21 ? 1.188 4.082 1.512 1 98.88 21 GLY B C 1
ATOM 1684 O O . GLY B 1 21 ? 2.344 4.324 1.162 1 98.88 21 GLY B O 1
ATOM 1685 N N . VAL B 1 22 ? 0.271 3.646 0.683 1 98.94 22 VAL B N 1
ATOM 1686 C CA . VAL B 1 22 ? 0.498 3.664 -0.759 1 98.94 22 VAL B CA 1
ATOM 1687 C C . VAL B 1 22 ? -0.37 4.742 -1.404 1 98.94 22 VAL B C 1
ATOM 1689 O O . VAL B 1 22 ? -1.598 4.715 -1.286 1 98.94 22 VAL B O 1
ATOM 1692 N N . LEU B 1 23 ? 0.288 5.703 -1.975 1 98.94 23 LEU B N 1
ATOM 1693 C CA . LEU B 1 23 ? -0.359 6.719 -2.797 1 98.94 23 LEU B CA 1
ATOM 1694 C C . LEU B 1 23 ? -0.493 6.246 -4.242 1 98.94 23 LEU B C 1
ATOM 1696 O O . LEU B 1 23 ? 0.507 5.938 -4.891 1 98.94 23 LEU B O 1
ATOM 1700 N N . THR B 1 24 ? -1.694 6.199 -4.699 1 98.88 24 THR B N 1
ATOM 1701 C CA . THR B 1 24 ? -1.909 5.711 -6.059 1 98.88 24 THR B CA 1
ATOM 1702 C C . THR B 1 24 ? -2.346 6.848 -6.977 1 98.88 24 THR B C 1
ATOM 1704 O O . THR B 1 24 ? -3.125 7.715 -6.574 1 98.88 24 THR B O 1
ATOM 1707 N N . THR B 1 25 ? -1.854 6.867 -8.148 1 98.94 25 THR B N 1
ATOM 1708 C CA . THR B 1 25 ? -2.119 7.848 -9.195 1 98.94 25 THR B CA 1
ATOM 1709 C C . THR B 1 25 ? -2.467 7.156 -10.508 1 98.94 25 THR B C 1
ATOM 1711 O O . THR B 1 25 ? -2.508 5.926 -10.578 1 98.94 25 THR B O 1
ATOM 1714 N N . ILE B 1 26 ? -2.887 7.949 -11.484 1 98.88 26 ILE B N 1
ATOM 1715 C CA . ILE B 1 26 ? -2.938 7.484 -12.867 1 98.88 26 ILE B CA 1
ATOM 1716 C C . ILE B 1 26 ? -1.603 7.762 -13.555 1 98.88 26 ILE B C 1
ATOM 1718 O O . ILE B 1 26 ? -1.169 8.914 -13.641 1 98.88 26 ILE B O 1
ATOM 1722 N N . SER B 1 27 ? -0.976 6.707 -14.062 1 98.75 27 SER B N 1
ATOM 1723 C CA . SER B 1 27 ? 0.38 6.824 -14.594 1 98.75 27 SER B CA 1
ATOM 1724 C C . SER B 1 27 ? 0.425 7.754 -15.797 1 98.75 27 SER B C 1
ATOM 1726 O O . SER B 1 27 ? -0.404 7.645 -16.703 1 98.75 27 SER B O 1
ATOM 1728 N N . SER B 1 28 ? 1.347 8.68 -15.805 1 98.44 28 SER B N 1
ATOM 1729 C CA . SER B 1 28 ? 1.632 9.484 -16.984 1 98.44 28 SER B CA 1
ATOM 1730 C C . SER B 1 28 ? 2.746 8.867 -17.828 1 98.44 28 SER B C 1
ATOM 1732 O O . SER B 1 28 ? 2.963 9.266 -18.969 1 98.44 28 SER B O 1
ATOM 1734 N N . ARG B 1 29 ? 3.434 7.914 -17.266 1 97.56 29 ARG B N 1
ATOM 1735 C CA . ARG B 1 29 ? 4.574 7.27 -17.906 1 97.56 29 ARG B CA 1
ATOM 1736 C C . ARG B 1 29 ? 4.121 6.145 -18.828 1 97.56 29 ARG B C 1
ATOM 1738 O O . ARG B 1 29 ? 4.695 5.949 -19.906 1 97.56 29 ARG B O 1
ATOM 1745 N N . LEU B 1 30 ? 3.154 5.387 -18.422 1 98.31 30 LEU B N 1
ATOM 1746 C CA . LEU B 1 30 ? 2.676 4.227 -19.172 1 98.31 30 LEU B CA 1
ATOM 1747 C C . LEU B 1 30 ? 1.519 4.609 -20.094 1 98.31 30 LEU B C 1
ATOM 1749 O O . LEU B 1 30 ? 0.667 5.422 -19.719 1 98.31 30 LEU B O 1
ATOM 1753 N N . PRO B 1 31 ? 1.447 4.039 -21.281 1 96.88 31 PRO B N 1
ATOM 1754 C CA . PRO B 1 31 ? 0.36 4.352 -22.219 1 96.88 31 PRO B CA 1
ATOM 1755 C C . PRO B 1 31 ? -1.001 3.875 -21.719 1 96.88 31 PRO B C 1
ATOM 1757 O O . PRO B 1 31 ? -1.097 2.816 -21.094 1 96.88 31 PRO B O 1
ATOM 1760 N N . GLY B 1 32 ? -2.059 4.707 -22.047 1 96.12 32 GLY B N 1
ATOM 1761 C CA . GLY B 1 32 ? -3.404 4.363 -21.609 1 96.12 32 GLY B CA 1
ATOM 1762 C C . GLY B 1 32 ? -3.668 4.711 -20.156 1 96.12 32 GLY B C 1
ATOM 1763 O O . GLY B 1 32 ? -2.941 5.512 -19.562 1 96.12 32 GLY B O 1
ATOM 1764 N N . VAL B 1 33 ? -4.805 4.258 -19.656 1 98 33 VAL B N 1
ATOM 1765 C CA . VAL B 1 33 ? -5.184 4.484 -18.266 1 98 33 VAL B CA 1
ATOM 1766 C C . VAL B 1 33 ? -4.652 3.354 -17.391 1 98 33 VAL B C 1
ATOM 1768 O O . VAL B 1 33 ? -5.223 2.258 -17.375 1 98 33 VAL B O 1
ATOM 1771 N N . LYS B 1 34 ? -3.51 3.619 -16.781 1 98.69 34 LYS B N 1
ATOM 1772 C CA . LYS B 1 34 ? -2.855 2.635 -15.914 1 98.69 34 LYS B CA 1
ATOM 1773 C C . LYS B 1 34 ? -2.723 3.154 -14.484 1 98.69 34 LYS B C 1
ATOM 1775 O O . LYS B 1 34 ? -2.221 4.258 -14.266 1 98.69 34 LYS B O 1
ATOM 1780 N N . PRO B 1 35 ? -3.215 2.391 -13.531 1 98.88 35 PRO B N 1
ATOM 1781 C CA . PRO B 1 35 ? -2.98 2.807 -12.148 1 98.88 35 PRO B CA 1
ATOM 1782 C C . PRO B 1 35 ? -1.537 2.588 -11.703 1 98.88 35 PRO B C 1
ATOM 1784 O O . PRO B 1 35 ? -0.897 1.62 -12.117 1 98.88 35 PRO B O 1
ATOM 1787 N N . PHE B 1 36 ? -0.997 3.439 -10.93 1 98.94 36 PHE B N 1
ATOM 1788 C CA . PHE B 1 36 ? 0.365 3.369 -10.406 1 98.94 36 PHE B CA 1
ATOM 1789 C C . PHE B 1 36 ? 0.391 3.654 -8.914 1 98.94 36 PHE B C 1
ATOM 1791 O O . PHE B 1 36 ? -0.158 4.66 -8.461 1 98.94 36 PHE B O 1
ATOM 1798 N N . GLY B 1 37 ? 0.974 2.746 -8.156 1 98.94 37 GLY B N 1
ATOM 1799 C CA . GLY B 1 37 ? 1.151 2.949 -6.73 1 98.94 37 GLY B CA 1
ATOM 1800 C C . GLY B 1 37 ? 2.58 3.287 -6.348 1 98.94 37 GLY B C 1
ATOM 1801 O O . GLY B 1 37 ? 3.523 2.883 -7.031 1 98.94 37 GLY B O 1
ATOM 1802 N N . ASN B 1 38 ? 2.756 3.98 -5.285 1 98.94 38 ASN B N 1
ATOM 1803 C CA . ASN B 1 38 ? 4.039 4.387 -4.719 1 98.94 38 ASN B CA 1
ATOM 1804 C C . ASN B 1 38 ? 3.951 4.566 -3.207 1 98.94 38 ASN B C 1
ATOM 1806 O O . ASN B 1 38 ? 2.941 5.047 -2.691 1 98.94 38 ASN B O 1
ATOM 1810 N N . VAL B 1 39 ? 4.996 4.141 -2.521 1 98.88 39 VAL B N 1
ATOM 1811 C CA . VAL B 1 39 ? 5.012 4.25 -1.066 1 98.88 39 VAL B CA 1
ATOM 1812 C C . VAL B 1 39 ? 5.324 5.691 -0.66 1 98.88 39 VAL B C 1
ATOM 1814 O O . VAL B 1 39 ? 6.285 6.285 -1.152 1 98.88 39 VAL B O 1
ATOM 1817 N N . TYR B 1 40 ? 4.535 6.234 0.224 1 98.88 40 TYR B N 1
ATOM 1818 C CA . TYR B 1 40 ? 4.777 7.559 0.787 1 98.88 40 TYR B CA 1
ATOM 1819 C C . TYR B 1 40 ? 4.598 7.551 2.299 1 98.88 40 TYR B C 1
ATOM 1821 O O . TYR B 1 40 ? 3.658 6.938 2.814 1 98.88 40 TYR B O 1
ATOM 1829 N N . SER B 1 41 ? 5.492 8.172 2.945 1 98.75 41 SER B N 1
ATOM 1830 C CA . SER B 1 41 ? 5.223 8.641 4.301 1 98.75 41 SER B CA 1
ATOM 1831 C C . SER B 1 41 ? 4.27 9.836 4.289 1 98.75 41 SER B C 1
ATOM 1833 O O . SER B 1 41 ? 4.211 10.578 3.312 1 98.75 41 SER B O 1
ATOM 1835 N N . PHE B 1 42 ? 3.518 9.938 5.387 1 98.88 42 PHE B N 1
ATOM 1836 C CA . PHE B 1 42 ? 2.549 11.023 5.461 1 98.88 42 PHE B CA 1
ATOM 1837 C C . PHE B 1 42 ? 2.303 11.43 6.906 1 98.88 42 PHE B C 1
ATOM 1839 O O . PHE B 1 42 ? 2.791 10.781 7.836 1 98.88 42 PHE B O 1
ATOM 1846 N N . VAL B 1 43 ? 1.653 12.547 7.109 1 98.81 43 VAL B N 1
ATOM 1847 C CA . VAL B 1 43 ? 1.174 13.023 8.406 1 98.81 43 VAL B CA 1
ATOM 1848 C C . VAL B 1 43 ? -0.25 13.555 8.266 1 98.81 43 VAL B C 1
ATOM 1850 O O . VAL B 1 43 ? -0.702 13.852 7.16 1 98.81 43 VAL B O 1
ATOM 1853 N N . ASP B 1 44 ? -0.965 13.523 9.344 1 98.62 44 ASP B N 1
ATOM 1854 C CA . ASP B 1 44 ? -2.229 14.25 9.375 1 98.62 44 ASP B CA 1
ATOM 1855 C C . ASP B 1 44 ? -2.201 15.352 10.43 1 98.62 44 ASP B C 1
ATOM 1857 O O . ASP B 1 44 ? -3.25 15.867 10.828 1 98.62 44 ASP B O 1
ATOM 1861 N N . GLY B 1 45 ? -1.073 15.758 10.938 1 97.88 45 GLY B N 1
ATOM 1862 C CA . GLY B 1 45 ? -0.755 16.641 12.039 1 97.88 45 GLY B CA 1
ATOM 1863 C C . GLY B 1 45 ? 0.293 16.078 12.984 1 97.88 45 GLY B C 1
ATOM 1864 O O . GLY B 1 45 ? 0.84 15.008 12.734 1 97.88 45 GLY B O 1
ATOM 1865 N N . GLN B 1 46 ? 0.678 16.828 13.961 1 97.25 46 GLN B N 1
ATOM 1866 C CA . GLN B 1 46 ? 1.547 16.312 15.016 1 97.25 46 GLN B CA 1
ATOM 1867 C C . GLN B 1 46 ? 0.858 15.203 15.797 1 97.25 46 GLN B C 1
ATOM 1869 O O . GLN B 1 46 ? -0.365 15.07 15.75 1 97.25 46 GLN B O 1
ATOM 1874 N N . CYS B 1 47 ? 1.624 14.391 16.5 1 95.81 47 CYS B N 1
ATOM 1875 C CA . CYS B 1 47 ? 1.053 13.289 17.266 1 95.81 47 CYS B CA 1
ATOM 1876 C C . CYS B 1 47 ? -0.006 13.789 18.234 1 95.81 47 CYS B C 1
ATOM 1878 O O . CYS B 1 47 ? -0.992 13.102 18.5 1 95.81 47 CYS B O 1
ATOM 1880 N N . SER B 1 48 ? 0.128 15 18.688 1 94.44 48 SER B N 1
ATOM 1881 C CA . SER B 1 48 ? -0.778 15.555 19.703 1 94.44 48 SER B CA 1
ATOM 1882 C C . SER B 1 48 ? -1.96 16.266 19.047 1 94.44 48 SER B C 1
ATOM 1884 O O . SER B 1 48 ? -2.863 16.734 19.734 1 94.44 48 SER B O 1
ATOM 1886 N N . ASN B 1 49 ? -1.928 16.375 17.688 1 93.38 49 ASN B N 1
ATOM 1887 C CA . ASN B 1 49 ? -2.951 17.156 17 1 93.38 49 ASN B CA 1
ATOM 1888 C C . ASN B 1 49 ? -3.283 16.578 15.641 1 93.38 49 ASN B C 1
ATOM 1890 O O . ASN B 1 49 ? -2.744 17.016 14.625 1 93.38 49 ASN B O 1
ATOM 1894 N N . SER B 1 50 ? -4.285 15.766 15.602 1 96.19 50 SER B N 1
ATOM 1895 C CA . SER B 1 50 ? -4.762 15.164 14.359 1 96.19 50 SER B CA 1
ATOM 1896 C C . SER B 1 50 ? -5.762 16.078 13.656 1 96.19 50 SER B C 1
ATOM 1898 O O . SER B 1 50 ? -6.746 16.5 14.258 1 96.19 50 SER B O 1
ATOM 1900 N N . THR B 1 51 ? -5.559 16.359 12.398 1 97.31 51 THR B N 1
ATOM 1901 C CA . THR B 1 51 ? -6.523 17.109 11.609 1 97.31 51 THR B CA 1
ATOM 1902 C C . THR B 1 51 ? -7.434 16.172 10.82 1 97.31 51 THR B C 1
ATOM 1904 O O . THR B 1 51 ? -8.5 16.594 10.352 1 97.31 51 THR B O 1
ATOM 1907 N N . GLY B 1 52 ? -6.988 14.969 10.578 1 98.12 52 GLY B N 1
ATOM 1908 C CA . GLY B 1 52 ? -7.711 14.031 9.734 1 98.12 52 GLY B CA 1
ATOM 1909 C C . GLY B 1 52 ? -7.332 14.133 8.266 1 98.12 52 GLY B C 1
ATOM 1910 O O . GLY B 1 52 ? -7.656 13.242 7.473 1 98.12 52 GLY B O 1
ATOM 1911 N N . THR B 1 53 ? -6.68 15.195 7.875 1 98.88 53 THR B N 1
ATOM 1912 C CA . THR B 1 53 ? -6.27 15.414 6.492 1 98.88 53 THR B CA 1
ATOM 1913 C C . THR B 1 53 ? -4.852 14.898 6.258 1 98.88 53 THR B C 1
ATOM 1915 O O . THR B 1 53 ? -3.902 15.359 6.895 1 98.88 53 THR B O 1
ATOM 1918 N N . PRO B 1 54 ? -4.648 13.984 5.305 1 98.94 54 PRO B N 1
ATOM 1919 C CA . PRO B 1 54 ? -3.289 13.531 5.004 1 98.94 54 PRO B CA 1
ATOM 1920 C C . PRO B 1 54 ? -2.482 14.562 4.211 1 98.94 54 PRO B C 1
ATOM 1922 O O . PRO B 1 54 ? -3.004 15.164 3.268 1 98.94 54 PRO B O 1
ATOM 1925 N N . TYR B 1 55 ? -1.264 14.758 4.602 1 99 55 TYR B N 1
ATOM 1926 C CA . TYR B 1 55 ? -0.281 15.586 3.91 1 99 55 TYR B CA 1
ATOM 1927 C C . TYR B 1 55 ? 0.903 14.75 3.443 1 99 55 TYR B C 1
ATOM 1929 O O . TYR B 1 55 ? 1.287 13.781 4.105 1 99 55 TYR B O 1
ATOM 1937 N N . PHE B 1 56 ? 1.511 15.148 2.371 1 98.94 56 PHE B N 1
ATOM 1938 C CA . PHE B 1 56 ? 2.66 14.477 1.784 1 98.94 56 PHE B CA 1
ATOM 1939 C C . PHE B 1 56 ? 3.807 15.453 1.552 1 98.94 56 PHE B C 1
ATOM 1941 O O . PHE B 1 56 ? 3.584 16.578 1.124 1 98.94 56 PHE B O 1
ATOM 1948 N N . TYR B 1 57 ? 4.957 15.062 1.942 1 98.81 57 TYR B N 1
ATOM 1949 C CA . TYR B 1 57 ? 6.203 15.766 1.632 1 98.81 57 TYR B CA 1
ATOM 1950 C C . TYR B 1 57 ? 6.855 15.18 0.384 1 98.81 57 TYR B C 1
ATOM 1952 O O . TYR B 1 57 ? 7.586 14.188 0.463 1 98.81 57 TYR B O 1
ATOM 1960 N N . GLY B 1 58 ? 6.574 15.797 -0.822 1 98.44 58 GLY B N 1
ATOM 1961 C CA . GLY B 1 58 ? 6.938 15.219 -2.102 1 98.44 58 GLY B CA 1
ATOM 1962 C C . GLY B 1 58 ? 7.695 16.172 -3.002 1 98.44 58 GLY B C 1
ATOM 1963 O O . GLY B 1 58 ? 8.008 17.297 -2.598 1 98.44 58 GLY B O 1
ATOM 1964 N N . THR B 1 59 ? 8.109 15.664 -4.141 1 98.44 59 THR B N 1
ATOM 1965 C CA . THR B 1 59 ? 8.828 16.406 -5.164 1 98.44 59 THR B CA 1
ATOM 1966 C C . THR B 1 59 ? 8.383 15.984 -6.559 1 98.44 59 THR B C 1
ATOM 1968 O O . THR B 1 59 ? 8.023 14.82 -6.773 1 98.44 59 THR B O 1
ATOM 1971 N N . TYR B 1 60 ? 8.445 16.906 -7.488 1 97.38 60 TYR B N 1
ATOM 1972 C CA . TYR B 1 60 ? 8.062 16.594 -8.867 1 97.38 60 TYR B CA 1
ATOM 1973 C C . TYR B 1 60 ? 9.141 15.766 -9.562 1 97.38 60 TYR B C 1
ATOM 1975 O O . TYR B 1 60 ? 8.969 15.352 -10.711 1 97.38 60 TYR B O 1
ATOM 1983 N N . LEU B 1 61 ? 10.227 15.43 -8.836 1 97.5 61 LEU B N 1
ATOM 1984 C CA . LEU B 1 61 ? 11.18 14.438 -9.328 1 97.5 61 LEU B CA 1
ATOM 1985 C C . LEU B 1 61 ? 10.609 13.031 -9.203 1 97.5 61 LEU B C 1
ATOM 1987 O O . LEU B 1 61 ? 11.102 12.094 -9.844 1 97.5 61 LEU B O 1
ATOM 1991 N N . ASP B 1 62 ? 9.656 12.906 -8.383 1 97.94 62 ASP B N 1
ATOM 1992 C CA . ASP B 1 62 ? 9.047 11.602 -8.141 1 97.94 62 ASP B CA 1
ATOM 1993 C C . ASP B 1 62 ? 7.918 11.336 -9.141 1 97.94 62 ASP B C 1
ATOM 1995 O O . ASP B 1 62 ? 7.164 12.25 -9.492 1 97.94 62 ASP B O 1
ATOM 1999 N N . GLN B 1 63 ? 7.723 10.109 -9.516 1 98.5 63 GLN B N 1
ATOM 2000 C CA . GLN B 1 63 ? 6.758 9.711 -10.539 1 98.5 63 GLN B CA 1
ATOM 2001 C C . GLN B 1 63 ? 5.336 10.086 -10.133 1 98.5 63 GLN B C 1
ATOM 2003 O O . GLN B 1 63 ? 4.539 10.516 -10.969 1 98.5 63 GLN B O 1
ATOM 2008 N N . SER B 1 64 ? 4.953 9.852 -8.883 1 98.75 64 SER B N 1
ATOM 2009 C CA . SER B 1 64 ? 3.594 10.148 -8.438 1 98.75 64 SER B CA 1
ATOM 2010 C C . SER B 1 64 ? 3.254 11.617 -8.633 1 98.75 64 SER B C 1
ATOM 2012 O O . SER B 1 64 ? 2.145 11.953 -9.047 1 98.75 64 SER B O 1
ATOM 2014 N N . PHE B 1 65 ? 4.184 12.484 -8.328 1 98.56 65 PHE B N 1
ATOM 2015 C CA . PHE B 1 65 ? 3.93 13.914 -8.461 1 98.56 65 PHE B CA 1
ATOM 2016 C C . PHE B 1 65 ? 3.977 14.336 -9.922 1 98.56 65 PHE B C 1
ATOM 2018 O O . PHE B 1 65 ? 3.305 15.289 -10.32 1 98.56 65 PHE B O 1
ATOM 2025 N N . GLN B 1 66 ? 4.754 13.633 -10.742 1 98.38 66 GLN B N 1
ATOM 2026 C CA . GLN B 1 66 ? 4.633 13.844 -12.188 1 98.38 66 GLN B CA 1
ATOM 2027 C C . GLN B 1 66 ? 3.246 13.445 -12.68 1 98.38 66 GLN B C 1
ATOM 2029 O O . GLN B 1 66 ? 2.652 14.156 -13.5 1 98.38 66 GLN B O 1
ATOM 2034 N N . ASP B 1 67 ? 2.758 12.367 -12.195 1 98.81 67 ASP B N 1
ATOM 2035 C CA . ASP B 1 67 ? 1.443 11.867 -12.594 1 98.81 67 ASP B CA 1
ATOM 2036 C C . ASP B 1 67 ? 0.355 12.898 -12.297 1 98.81 67 ASP B C 1
ATOM 2038 O O . ASP B 1 67 ? -0.542 13.117 -13.117 1 98.81 67 ASP B O 1
ATOM 2042 N N . ILE B 1 68 ? 0.411 13.516 -11.109 1 98.19 68 ILE B N 1
ATOM 2043 C CA . ILE B 1 68 ? -0.706 14.344 -10.664 1 98.19 68 ILE B CA 1
ATOM 2044 C C . ILE B 1 68 ? -0.715 15.664 -11.438 1 98.19 68 ILE B C 1
ATOM 2046 O O . ILE B 1 68 ? -1.702 16.406 -11.406 1 98.19 68 ILE B O 1
ATOM 2050 N N . ARG B 1 69 ? 0.399 15.977 -12.117 1 97.44 69 ARG B N 1
ATOM 2051 C CA . ARG B 1 69 ? 0.372 17.125 -13.023 1 97.44 69 ARG B CA 1
ATOM 2052 C C . ARG B 1 69 ? -0.59 16.891 -14.18 1 97.44 69 ARG B C 1
ATOM 2054 O O . ARG B 1 69 ? -1.156 17.828 -14.734 1 97.44 69 ARG B O 1
ATOM 2061 N N . GLU B 1 70 ? -0.797 15.641 -14.523 1 97.5 70 GLU B N 1
ATOM 2062 C CA . GLU B 1 70 ? -1.673 15.281 -15.633 1 97.5 70 GLU B CA 1
ATOM 2063 C C . GLU B 1 70 ? -3.068 14.914 -15.141 1 97.5 70 GLU B C 1
ATOM 2065 O O . GLU B 1 70 ? -4.07 15.273 -15.766 1 97.5 70 GLU B O 1
ATOM 2070 N N . ASN B 1 71 ? -3.205 14.195 -14.156 1 97.88 71 ASN B N 1
ATOM 2071 C CA . ASN B 1 71 ? -4.441 13.805 -13.484 1 97.88 71 ASN B CA 1
ATOM 2072 C C . ASN B 1 71 ? -4.305 13.891 -11.969 1 97.88 71 ASN B C 1
ATOM 2074 O O . ASN B 1 71 ? -3.611 13.078 -11.352 1 97.88 71 ASN B O 1
ATOM 2078 N N . PRO B 1 72 ? -4.93 14.852 -11.32 1 98.31 72 PRO B N 1
ATOM 2079 C CA . PRO B 1 72 ? -4.695 15.078 -9.891 1 98.31 72 PRO B CA 1
ATOM 2080 C C . PRO B 1 72 ? -5.418 14.062 -9.008 1 98.31 72 PRO B C 1
ATOM 2082 O O . PRO B 1 72 ? -5.281 14.102 -7.781 1 98.31 72 PRO B O 1
ATOM 2085 N N . SER B 1 73 ? -6.23 13.156 -9.594 1 98.69 73 SER B N 1
ATOM 2086 C CA . SER B 1 73 ? -6.934 12.141 -8.812 1 98.69 73 SER B CA 1
ATOM 2087 C C . SER B 1 73 ? -5.953 11.164 -8.172 1 98.69 73 SER B C 1
ATOM 2089 O O . SER B 1 73 ? -5.062 10.641 -8.844 1 98.69 73 SER B O 1
ATOM 2091 N N . VAL B 1 74 ? -6.113 10.953 -6.891 1 98.94 74 VAL B N 1
ATOM 2092 C CA . VAL B 1 74 ? -5.254 10.023 -6.168 1 98.94 74 VAL B CA 1
ATOM 2093 C C . VAL B 1 74 ? -6.082 9.227 -5.164 1 98.94 74 VAL B C 1
ATOM 2095 O O . VAL B 1 74 ? -7.242 9.562 -4.902 1 98.94 74 VAL B O 1
ATOM 2098 N N . SER B 1 75 ? -5.57 8.18 -4.625 1 98.94 75 SER B N 1
ATOM 2099 C CA . SER B 1 75 ? -6.059 7.52 -3.42 1 98.94 75 SER B CA 1
ATOM 2100 C C . SER B 1 75 ? -4.91 7.145 -2.49 1 98.94 75 SER B C 1
ATOM 2102 O O . SER B 1 75 ? -3.793 6.887 -2.947 1 98.94 75 SER B O 1
ATOM 2104 N N . LEU B 1 76 ? -5.102 7.25 -1.258 1 99 76 LEU B N 1
ATOM 2105 C CA . LEU B 1 76 ? -4.203 6.766 -0.215 1 99 76 LEU B CA 1
ATOM 2106 C C . LEU B 1 76 ? -4.762 5.508 0.442 1 99 76 LEU B C 1
ATOM 2108 O O . LEU B 1 76 ? -5.871 5.523 0.98 1 99 76 LEU B O 1
ATOM 2112 N N . THR B 1 77 ? -4.035 4.402 0.366 1 99 77 THR B N 1
ATOM 2113 C CA . THR B 1 77 ? -4.445 3.148 0.983 1 99 77 THR B CA 1
ATOM 2114 C C . THR B 1 77 ? -3.6 2.848 2.217 1 99 77 THR B C 1
ATOM 2116 O O . THR B 1 77 ? -2.369 2.92 2.164 1 99 77 THR B O 1
ATOM 2119 N N . LEU B 1 78 ? -4.289 2.568 3.293 1 98.88 78 LEU B N 1
ATOM 2120 C CA . LEU B 1 78 ? -3.678 2.301 4.59 1 98.88 78 LEU B CA 1
ATOM 2121 C C . LEU B 1 78 ? -4.078 0.923 5.105 1 98.88 78 LEU B C 1
ATOM 2123 O O . LEU B 1 78 ? -5.211 0.482 4.902 1 98.88 78 LEU B O 1
ATOM 2127 N N . SER B 1 79 ? -3.178 0.254 5.738 1 98.5 79 SER B N 1
ATOM 2128 C CA . SER B 1 79 ? -3.43 -1.028 6.387 1 98.5 79 SER B CA 1
ATOM 2129 C C . SER B 1 79 ? -3.078 -0.978 7.871 1 98.5 79 SER B C 1
ATOM 2131 O O . SER B 1 79 ? -2.002 -0.503 8.242 1 98.5 79 SER B O 1
ATOM 2133 N N . GLU B 1 80 ? -3.928 -1.51 8.711 1 97.19 80 GLU B N 1
ATOM 2134 C CA . GLU B 1 80 ? -3.639 -1.683 10.133 1 97.19 80 GLU B CA 1
ATOM 2135 C C . GLU B 1 80 ? -2.406 -2.559 10.336 1 97.19 80 GLU B C 1
ATOM 2137 O O . GLU B 1 80 ? -1.747 -2.475 11.375 1 97.19 80 GLU B O 1
ATOM 2142 N N . ALA B 1 81 ? -2.008 -3.352 9.375 1 96.25 81 ALA B N 1
ATOM 2143 C CA . ALA B 1 81 ? -0.871 -4.266 9.453 1 96.25 81 ALA B CA 1
ATOM 2144 C C . ALA B 1 81 ? 0.447 -3.496 9.508 1 96.25 81 ALA B C 1
ATOM 2146 O O . ALA B 1 81 ? 1.495 -4.07 9.805 1 96.25 81 ALA B O 1
ATOM 2147 N N . SER B 1 82 ? 0.418 -2.182 9.289 1 96 82 SER B N 1
ATOM 2148 C CA . SER B 1 82 ? 1.642 -1.387 9.25 1 96 82 SER B CA 1
ATOM 2149 C C . SER B 1 82 ? 1.975 -0.813 10.625 1 96 82 SER B C 1
ATOM 2151 O O . SER B 1 82 ? 2.961 -0.089 10.773 1 96 82 SER B O 1
ATOM 2153 N N . LEU B 1 83 ? 1.197 -1.096 11.609 1 93.81 83 LEU B N 1
ATOM 2154 C CA . LEU B 1 83 ? 1.479 -0.678 12.977 1 93.81 83 LEU B CA 1
ATOM 2155 C C . LEU B 1 83 ? 2.533 -1.577 13.617 1 93.81 83 LEU B C 1
ATOM 2157 O O . LEU B 1 83 ? 2.676 -2.74 13.234 1 93.81 83 LEU B O 1
ATOM 2161 N N . PRO B 1 84 ? 3.311 -1.084 14.656 1 90.12 84 PRO B N 1
ATOM 2162 C CA . PRO B 1 84 ? 3.178 0.227 15.297 1 90.12 84 PRO B CA 1
ATOM 2163 C C . PRO B 1 84 ? 3.797 1.352 14.469 1 90.12 84 PRO B C 1
ATOM 2165 O O . PRO B 1 84 ? 4.383 1.096 13.414 1 90.12 84 PRO B O 1
ATOM 2168 N N . SER B 1 85 ? 3.564 2.709 15.008 1 90.94 85 SER B N 1
ATOM 2169 C CA . SER B 1 85 ? 4.047 3.92 14.344 1 90.94 85 SER B CA 1
ATOM 2170 C C . SER B 1 85 ? 4.668 4.887 15.344 1 90.94 85 SER B C 1
ATOM 2172 O O . SER B 1 85 ? 4.809 4.559 16.531 1 90.94 85 SER B O 1
ATOM 2174 N N . VAL B 1 86 ? 5.027 6 14.867 1 90.88 86 VAL B N 1
ATOM 2175 C CA . VAL B 1 86 ? 5.676 7.023 15.672 1 90.88 86 VAL B CA 1
ATOM 2176 C C . VAL B 1 86 ? 4.684 7.578 16.703 1 90.88 86 VAL B C 1
ATOM 2178 O O . VAL B 1 86 ? 5.055 7.863 17.844 1 90.88 86 VAL B O 1
ATOM 2181 N N . CYS B 1 87 ? 3.469 7.742 16.312 1 91 87 CYS B N 1
ATOM 2182 C CA . CYS B 1 87 ? 2.463 8.305 17.203 1 91 87 CYS B CA 1
ATOM 2183 C C . CYS B 1 87 ? 1.817 7.215 18.047 1 91 87 CYS B C 1
ATOM 2185 O O . CYS B 1 87 ? 0.9 7.488 18.828 1 91 87 CYS B O 1
ATOM 2187 N N . GLY B 1 88 ? 2.264 6.023 17.875 1 84.69 88 GLY B N 1
ATOM 2188 C CA . GLY B 1 88 ? 1.792 4.926 18.703 1 84.69 88 GLY B CA 1
ATOM 2189 C C . GLY B 1 88 ? 0.968 3.908 17.938 1 84.69 88 GLY B C 1
ATOM 2190 O O . GLY B 1 88 ? 1.211 3.672 16.75 1 84.69 88 GLY B O 1
ATOM 2191 N N . GLY B 1 89 ? 0.194 3.24 18.75 1 82.75 89 GLY B N 1
ATOM 2192 C CA . GLY B 1 89 ? -0.602 2.152 18.219 1 82.75 89 GLY B CA 1
ATOM 2193 C C . GLY B 1 89 ? 0.084 0.804 18.312 1 82.75 89 GLY B C 1
ATOM 2194 O O . GLY B 1 89 ? 1.314 0.726 18.312 1 82.75 89 GLY B O 1
ATOM 2195 N N . LYS B 1 90 ? -0.705 -0.138 18.547 1 84.5 90 LYS B N 1
ATOM 2196 C CA . LYS B 1 90 ? -0.211 -1.511 18.594 1 84.5 90 LYS B CA 1
ATOM 2197 C C . LYS B 1 90 ? -0.747 -2.326 17.422 1 84.5 90 LYS B C 1
ATOM 2199 O O . LYS B 1 90 ? -1.909 -2.182 17.047 1 84.5 90 LYS B O 1
ATOM 2204 N N . ALA B 1 91 ? 0.206 -3.105 16.844 1 79 91 ALA B N 1
ATOM 2205 C CA . ALA B 1 91 ? -0.237 -4.008 15.789 1 79 91 ALA B CA 1
ATOM 2206 C C . ALA B 1 91 ? -1.246 -5.023 16.312 1 79 91 ALA B C 1
ATOM 2208 O O . ALA B 1 91 ? -1.032 -5.629 17.359 1 79 91 ALA B O 1
ATOM 2209 N N . SER B 1 92 ? -2.27 -5.074 15.648 1 86.88 92 SER B N 1
ATOM 2210 C CA . SER B 1 92 ? -3.268 -6.074 16.016 1 86.88 92 SER B CA 1
ATOM 2211 C C . SER B 1 92 ? -2.834 -7.473 15.586 1 86.88 92 SER B C 1
ATOM 2213 O O . SER B 1 92 ? -2.303 -7.652 14.484 1 86.88 92 SER B O 1
ATOM 2215 N N . LYS B 1 93 ? -3.117 -8.484 16.406 1 90.19 93 LYS B N 1
ATOM 2216 C CA . LYS B 1 93 ? -2.873 -9.875 16.031 1 90.19 93 LYS B CA 1
ATOM 2217 C C . LYS B 1 93 ? -3.738 -10.281 14.844 1 90.19 93 LYS B C 1
ATOM 2219 O O . LYS B 1 93 ? -3.404 -11.219 14.125 1 90.19 93 LYS B O 1
ATOM 2224 N N . SER B 1 94 ? -4.773 -9.508 14.719 1 91.56 94 SER B N 1
ATOM 2225 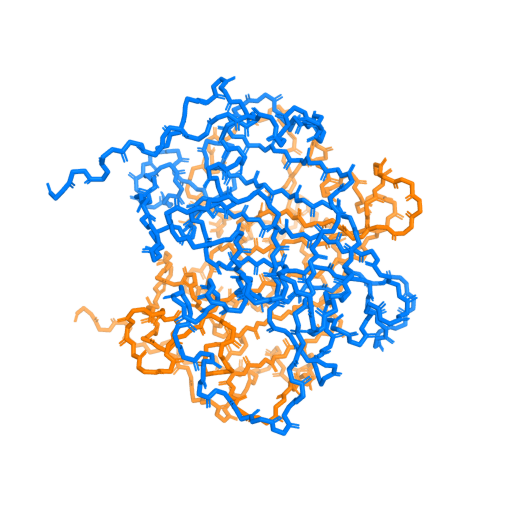C CA . SER B 1 94 ? -5.715 -9.805 13.648 1 91.56 94 SER B CA 1
ATOM 2226 C C . SER B 1 94 ? -5.102 -9.508 12.281 1 91.56 94 SER B C 1
ATOM 2228 O O . SER B 1 94 ? -5.633 -9.938 11.25 1 91.56 94 SER B O 1
ATOM 2230 N N . CYS B 1 95 ? -3.994 -8.852 12.281 1 95.69 95 CYS B N 1
ATOM 2231 C CA . CYS B 1 95 ? -3.355 -8.508 11.016 1 95.69 95 CYS B CA 1
ATOM 2232 C C . CYS B 1 95 ? -2.156 -9.414 10.75 1 95.69 95 CYS B C 1
ATOM 2234 O O . CYS B 1 95 ? -1.554 -9.352 9.672 1 95.69 95 CYS B O 1
ATOM 2236 N N . SER B 1 96 ? -1.762 -10.203 11.727 1 93.81 96 SER B N 1
ATOM 2237 C CA . SER B 1 96 ? -0.554 -11.016 11.648 1 93.81 96 SER B CA 1
ATOM 2238 C C . SER B 1 96 ? -0.874 -12.438 11.188 1 93.81 96 SER B C 1
ATOM 2240 O O . SER B 1 96 ? -1.573 -13.18 11.883 1 93.81 96 SER B O 1
ATOM 2242 N N . ILE B 1 97 ? -0.313 -12.852 10.094 1 94.12 97 ILE B N 1
ATOM 2243 C CA . ILE B 1 97 ? -0.547 -14.172 9.531 1 94.12 97 ILE B CA 1
ATOM 2244 C C . ILE B 1 97 ? -0.158 -15.242 10.547 1 94.12 97 ILE B C 1
ATOM 2246 O O . ILE B 1 97 ? -0.835 -16.266 10.672 1 94.12 97 ILE B O 1
ATOM 2250 N N . THR B 1 98 ? 0.904 -15.023 11.312 1 88.56 98 THR B N 1
ATOM 2251 C CA . THR B 1 98 ? 1.37 -16 12.297 1 88.56 98 THR B CA 1
ATOM 2252 C C . THR B 1 98 ? 0.777 -15.703 13.672 1 88.56 98 THR B C 1
ATOM 2254 O O . THR B 1 98 ? 1.041 -16.422 14.633 1 88.56 98 THR B O 1
ATOM 2257 N N . GLY B 1 99 ? -0.007 -14.648 13.773 1 84.12 99 GLY B N 1
ATOM 2258 C CA . GLY B 1 99 ? -0.408 -14.156 15.086 1 84.12 99 GLY B CA 1
ATOM 2259 C C . GLY B 1 99 ? -1.691 -14.789 15.594 1 84.12 99 GLY B C 1
ATOM 2260 O O . GLY B 1 99 ? -1.963 -14.773 16.797 1 84.12 99 GLY B O 1
ATOM 2261 N N . SER B 1 100 ? -2.602 -15.133 14.805 1 81.88 100 SER B N 1
ATOM 2262 C CA . SER B 1 100 ? -3.871 -15.734 15.211 1 81.88 100 SER B CA 1
ATOM 2263 C C . SER B 1 100 ? -4.449 -16.609 14.102 1 81.88 100 SER B C 1
ATOM 2265 O O . SER B 1 100 ? -4.004 -16.531 12.953 1 81.88 100 SER B O 1
ATOM 2267 N N . ASN B 1 101 ? -5.465 -17.312 14.438 1 85.88 101 ASN B N 1
ATOM 2268 C CA . ASN B 1 101 ? -6.133 -18.188 13.477 1 85.88 101 ASN B CA 1
ATOM 2269 C C . ASN B 1 101 ? -6.883 -17.375 12.422 1 85.88 101 ASN B C 1
ATOM 2271 O O . ASN B 1 101 ? -7.242 -17.906 11.367 1 85.88 101 ASN B O 1
ATOM 2275 N N . LEU B 1 102 ? -7.031 -16.109 12.641 1 86.19 102 LEU B N 1
ATOM 2276 C CA . LEU B 1 102 ? -7.719 -15.258 11.688 1 86.19 102 LEU B CA 1
ATOM 2277 C C . LEU B 1 102 ? -6.773 -14.195 11.133 1 86.19 102 LEU B C 1
ATOM 2279 O O . LEU B 1 102 ? -7.184 -13.352 10.336 1 86.19 102 LEU B O 1
ATOM 2283 N N . GLY B 1 103 ? -5.621 -14.336 11.625 1 94.06 103 GLY B N 1
ATOM 2284 C CA . GLY B 1 103 ? -4.719 -13.227 11.336 1 94.06 103 GLY B CA 1
ATOM 2285 C C . GLY B 1 103 ? -4.242 -13.211 9.898 1 94.06 103 GLY B C 1
ATOM 2286 O O . GLY B 1 103 ? -3.676 -14.188 9.414 1 94.06 103 GLY B O 1
ATOM 2287 N N . ASP B 1 104 ? -4.531 -12.125 9.172 1 97.44 104 ASP B N 1
ATOM 2288 C CA . ASP B 1 104 ? -4.074 -11.859 7.805 1 97.44 104 ASP B CA 1
ATOM 2289 C C . ASP B 1 104 ? -4.414 -10.43 7.379 1 97.44 104 ASP B C 1
ATOM 2291 O O . ASP B 1 104 ? -5.512 -9.938 7.656 1 97.44 104 ASP B O 1
ATOM 2295 N N . PRO B 1 105 ? -3.52 -9.805 6.664 1 97.81 105 PRO B N 1
ATOM 2296 C CA . PRO B 1 105 ? -3.809 -8.438 6.234 1 97.81 105 PRO B CA 1
ATOM 2297 C C . PRO B 1 105 ? -5.02 -8.352 5.309 1 97.81 105 PRO B C 1
ATOM 2299 O O . PRO B 1 105 ? -5.633 -7.289 5.188 1 97.81 105 PRO B O 1
ATOM 2302 N N . GLU B 1 106 ? -5.371 -9.453 4.594 1 98.38 106 GLU B N 1
ATOM 2303 C CA . GLU B 1 106 ? -6.531 -9.43 3.707 1 98.38 106 GLU B CA 1
ATOM 2304 C C . GLU B 1 106 ? -7.801 -9.844 4.449 1 98.38 106 GLU B C 1
ATOM 2306 O O . GLU B 1 106 ? -8.898 -9.742 3.902 1 98.38 106 GLU B O 1
ATOM 2311 N N . ASN B 1 107 ? -7.664 -10.414 5.672 1 97.5 107 ASN B N 1
ATOM 2312 C CA . ASN B 1 107 ? -8.844 -10.727 6.469 1 97.5 107 ASN B CA 1
ATOM 2313 C C . ASN B 1 107 ? -9.555 -9.469 6.949 1 97.5 107 ASN B C 1
ATOM 2315 O O . ASN B 1 107 ? -8.906 -8.531 7.422 1 97.5 107 ASN B O 1
ATOM 2319 N N . PRO B 1 108 ? -10.891 -9.398 6.875 1 97.25 108 PRO B N 1
ATOM 2320 C CA . PRO B 1 108 ? -11.633 -8.164 7.133 1 97.25 108 PRO B CA 1
ATOM 2321 C C . PRO B 1 108 ? -11.422 -7.633 8.547 1 97.25 108 PRO B C 1
ATOM 2323 O O . PRO B 1 108 ? -11.664 -6.449 8.812 1 97.25 108 PRO B O 1
ATOM 2326 N N . VAL B 1 109 ? -10.945 -8.453 9.5 1 95.81 109 VAL B N 1
ATOM 2327 C CA . VAL B 1 109 ? -10.758 -7.992 10.867 1 95.81 109 VAL B CA 1
ATOM 2328 C C . VAL B 1 109 ? -9.453 -7.203 10.977 1 95.81 109 VAL B C 1
ATOM 2330 O O . VAL B 1 109 ? -9.188 -6.559 11.992 1 95.81 109 VAL B O 1
ATOM 2333 N N . CYS B 1 110 ? -8.562 -7.309 10.039 1 97.06 110 CYS B N 1
ATOM 2334 C CA . CYS B 1 110 ? -7.477 -6.352 9.867 1 97.06 110 CYS B CA 1
ATOM 2335 C C . CYS B 1 110 ? -7.926 -5.156 9.039 1 97.06 110 CYS B C 1
ATOM 2337 O O . CYS B 1 110 ? -8.125 -5.277 7.828 1 97.06 110 CYS B O 1
ATOM 2339 N N . ALA B 1 111 ? -7.984 -4.012 9.625 1 97.62 111 ALA B N 1
ATOM 2340 C CA . ALA B 1 111 ? -8.633 -2.871 8.984 1 97.62 111 ALA B CA 1
ATOM 2341 C C . ALA B 1 111 ? -7.805 -2.361 7.805 1 97.62 111 ALA B C 1
ATOM 2343 O O . ALA B 1 111 ? -6.574 -2.309 7.879 1 97.62 111 ALA B O 1
ATOM 2344 N N . ARG B 1 112 ? -8.43 -2.055 6.758 1 98.31 112 ARG B N 1
ATOM 2345 C CA . ARG B 1 112 ? -7.848 -1.361 5.613 1 98.31 112 ARG B CA 1
ATOM 2346 C C . ARG B 1 112 ? -8.719 -0.19 5.18 1 98.31 112 ARG B C 1
ATOM 2348 O O . ARG B 1 112 ? -9.953 -0.27 5.238 1 98.31 112 ARG B O 1
ATOM 2355 N N . LEU B 1 113 ? -8.117 0.861 4.824 1 98.94 113 LEU B N 1
ATOM 2356 C CA . LEU B 1 113 ? -8.742 2.148 4.543 1 98.94 113 LEU B CA 1
ATOM 2357 C C . LEU B 1 113 ? -8.188 2.76 3.264 1 98.94 113 LEU B C 1
ATOM 2359 O O . LEU B 1 113 ? -6.969 2.781 3.061 1 98.94 113 LEU B O 1
ATOM 2363 N N . THR B 1 114 ? -9.07 3.121 2.391 1 99 114 THR B N 1
ATOM 2364 C CA . THR B 1 114 ? -8.664 3.881 1.215 1 99 114 THR B CA 1
ATOM 2365 C C . THR B 1 114 ? -9.398 5.219 1.152 1 99 114 THR B C 1
ATOM 2367 O O . THR B 1 114 ? -10.625 5.258 1.176 1 99 114 THR B O 1
ATOM 2370 N N . LEU B 1 115 ? -8.641 6.289 1.166 1 99 115 LEU B N 1
ATOM 2371 C CA . LEU B 1 115 ? -9.133 7.648 0.953 1 99 115 LEU B CA 1
ATOM 2372 C C . LEU B 1 115 ? -8.867 8.102 -0.479 1 99 115 LEU B C 1
ATOM 2374 O O . LEU B 1 115 ? -7.727 8.094 -0.939 1 99 115 LEU B O 1
ATOM 2378 N N . THR B 1 116 ? -9.938 8.477 -1.199 1 98.94 116 THR B N 1
ATOM 2379 C CA . THR B 1 116 ? -9.805 8.914 -2.584 1 98.94 116 THR B CA 1
ATOM 2380 C C . THR B 1 116 ? -10.156 10.391 -2.723 1 98.94 116 THR B C 1
ATOM 2382 O O . THR B 1 116 ? -11.078 10.883 -2.066 1 98.94 116 THR B O 1
ATOM 2385 N N . GLY B 1 117 ? -9.414 11.094 -3.508 1 98.88 117 GLY B N 1
ATOM 2386 C CA . GLY B 1 117 ? -9.633 12.5 -3.797 1 98.88 117 GLY B CA 1
ATOM 2387 C C . GLY B 1 117 ? -8.625 13.07 -4.777 1 98.88 117 GLY B C 1
ATOM 2388 O O . GLY B 1 117 ? -8.32 12.453 -5.797 1 98.88 117 GLY B O 1
ATOM 2389 N N . THR B 1 118 ? -8.203 14.32 -4.512 1 98.88 118 THR B N 1
ATOM 2390 C CA . THR B 1 118 ? -7.188 14.992 -5.316 1 98.88 118 THR B CA 1
ATOM 2391 C C . THR B 1 118 ? -6.062 15.523 -4.434 1 98.88 118 THR B C 1
ATOM 2393 O O . THR B 1 118 ? -6.27 15.789 -3.246 1 98.88 118 THR B O 1
ATOM 2396 N N . LEU B 1 119 ? -4.914 15.539 -4.996 1 98.56 119 LEU B N 1
ATOM 2397 C CA . LEU B 1 119 ? -3.785 16.141 -4.297 1 98.56 119 LEU B CA 1
ATOM 2398 C C . LEU B 1 119 ? -3.635 17.609 -4.684 1 98.56 119 LEU B C 1
ATOM 2400 O O . LEU B 1 119 ? -3.619 17.953 -5.867 1 98.56 119 LEU B O 1
ATOM 2404 N N . GLU B 1 120 ? -3.508 18.438 -3.66 1 98 120 GLU B N 1
ATOM 2405 C CA . GLU B 1 120 ? -3.338 19.875 -3.869 1 98 120 GLU B CA 1
ATOM 2406 C C . GLU B 1 120 ? -2.123 20.406 -3.113 1 98 120 GLU B C 1
ATOM 2408 O O . GLU B 1 120 ? -1.929 20.094 -1.938 1 98 120 GLU B O 1
ATOM 2413 N N . GLN B 1 121 ? -1.352 21.266 -3.822 1 98.12 121 GLN B N 1
ATOM 2414 C CA . GLN B 1 121 ? -0.198 21.859 -3.158 1 98.12 121 GLN B CA 1
ATOM 2415 C C . GLN B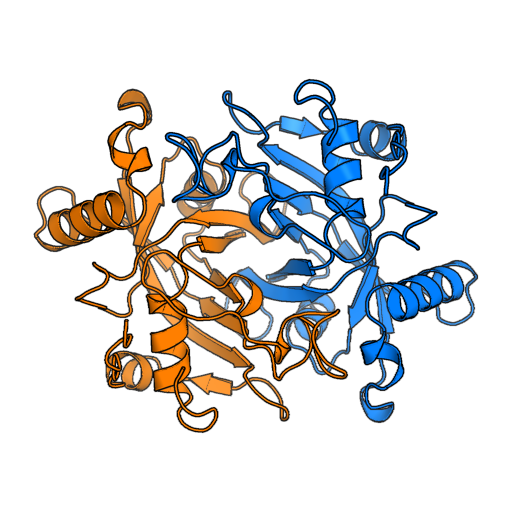 1 121 ? -0.635 22.859 -2.094 1 98.12 121 GLN B C 1
ATOM 2417 O O . GLN B 1 121 ? -1.534 23.672 -2.328 1 98.12 121 GLN B O 1
ATOM 2422 N N . VAL B 1 122 ? -0.024 22.734 -0.932 1 98.75 122 VAL B N 1
ATOM 2423 C CA . VAL B 1 122 ? -0.256 23.688 0.142 1 98.75 122 VAL B CA 1
ATOM 2424 C C . VAL B 1 122 ? 0.63 24.922 -0.061 1 98.75 122 VAL B C 1
ATOM 2426 O O . VAL B 1 122 ? 1.843 24.797 -0.242 1 98.75 122 VAL B O 1
ATOM 2429 N N . PRO B 1 123 ? 0.046 26.094 0.001 1 98.56 123 PRO B N 1
ATOM 2430 C CA . PRO B 1 123 ? 0.866 27.297 -0.215 1 98.56 123 PRO B CA 1
ATOM 2431 C C . PRO B 1 123 ? 1.951 27.469 0.845 1 98.56 123 PRO B C 1
ATOM 2433 O O . PRO B 1 123 ? 1.669 27.375 2.043 1 98.56 123 PRO B O 1
ATOM 2436 N N . PHE B 1 124 ? 3.213 27.75 0.454 1 97.38 124 PHE B N 1
ATOM 2437 C CA . PHE B 1 124 ? 4.395 27.828 1.305 1 97.38 124 PHE B CA 1
ATOM 2438 C C . PHE B 1 124 ? 4.211 28.859 2.408 1 97.38 124 PHE B C 1
ATOM 2440 O O . PHE B 1 124 ? 4.645 28.656 3.543 1 97.38 124 PHE B O 1
ATOM 2447 N N . GLU B 1 125 ? 3.553 29.969 2.195 1 96.94 125 GLU B N 1
ATOM 2448 C CA . GLU B 1 125 ? 3.461 31.078 3.152 1 96.94 125 GLU B CA 1
ATOM 2449 C C . GLU B 1 125 ? 2.229 30.922 4.043 1 96.94 125 GLU B C 1
ATOM 2451 O O . GLU B 1 125 ? 1.971 31.781 4.898 1 96.94 125 GLU B O 1
ATOM 2456 N N . SER B 1 126 ? 1.566 29.797 3.977 1 98.44 126 SER B N 1
ATOM 2457 C CA . SER B 1 126 ? 0.327 29.625 4.73 1 98.44 126 SER B CA 1
ATOM 2458 C C . SER B 1 126 ? 0.595 29.031 6.109 1 98.44 126 SER B C 1
ATOM 2460 O O . SER B 1 126 ? 1.615 28.375 6.316 1 98.44 126 SER B O 1
ATOM 2462 N N . GLU B 1 127 ? -0.289 29.281 7.055 1 98.44 127 GLU B N 1
ATOM 2463 C CA . GLU B 1 127 ? -0.251 28.641 8.367 1 98.44 127 GLU B CA 1
ATOM 2464 C C . GLU B 1 127 ? -0.36 27.109 8.242 1 98.44 127 GLU B C 1
ATOM 2466 O O . GLU B 1 127 ? 0.254 26.375 9.008 1 98.44 127 GLU B O 1
ATOM 2471 N N . GLU B 1 128 ? -1.122 26.656 7.289 1 98.62 128 GLU B N 1
ATOM 2472 C CA . GLU B 1 128 ? -1.284 25.234 7.039 1 98.62 128 GLU B CA 1
ATOM 2473 C C . GLU B 1 128 ? 0.044 24.594 6.656 1 98.62 128 GLU B C 1
ATOM 2475 O O . GLU B 1 128 ? 0.359 23.484 7.113 1 98.62 128 GLU B O 1
ATOM 2480 N N . TYR B 1 129 ? 0.797 25.234 5.848 1 98.81 129 TYR B N 1
ATOM 2481 C CA . TYR B 1 129 ? 2.105 24.719 5.465 1 98.81 129 TYR B CA 1
ATOM 2482 C C . TYR B 1 129 ? 3.012 24.578 6.68 1 98.81 129 TYR B C 1
ATOM 2484 O O . TYR B 1 129 ? 3.656 23.531 6.859 1 98.81 129 TYR B O 1
ATOM 2492 N N . ALA B 1 130 ? 3.084 25.609 7.48 1 98.69 130 ALA B N 1
ATOM 2493 C CA . ALA B 1 130 ? 3.928 25.594 8.672 1 98.69 130 ALA B CA 1
ATOM 2494 C C . ALA B 1 130 ? 3.531 24.453 9.602 1 98.69 130 ALA B C 1
ATOM 2496 O O . ALA B 1 130 ? 4.391 23.734 10.133 1 98.69 130 ALA B O 1
ATOM 2497 N N . MET B 1 131 ? 2.264 24.297 9.805 1 98.69 131 MET B N 1
ATOM 2498 C CA . MET B 1 131 ? 1.753 23.234 10.656 1 98.69 131 MET B CA 1
ATOM 2499 C C . MET B 1 131 ? 2.154 21.859 10.102 1 98.69 131 MET B C 1
ATOM 2501 O O . MET B 1 131 ? 2.648 21.016 10.844 1 98.69 131 MET B O 1
ATOM 2505 N N . ALA B 1 132 ? 1.905 21.625 8.836 1 98.88 132 ALA B N 1
ATOM 2506 C CA . ALA B 1 132 ? 2.223 20.344 8.211 1 98.88 132 ALA B CA 1
ATOM 2507 C C . ALA B 1 132 ? 3.725 20.078 8.25 1 98.88 132 ALA B C 1
ATOM 2509 O O . ALA B 1 132 ? 4.156 18.953 8.523 1 98.88 132 ALA B O 1
ATOM 2510 N N . GLN B 1 133 ? 4.516 21.094 7.953 1 98.75 133 GLN B N 1
ATOM 2511 C CA . GLN B 1 133 ? 5.965 20.922 7.969 1 98.75 133 GLN B CA 1
ATOM 2512 C C . GLN B 1 133 ? 6.457 20.531 9.359 1 98.75 133 GLN B C 1
ATOM 2514 O O . GLN B 1 133 ? 7.301 19.641 9.5 1 98.75 133 GLN B O 1
ATOM 2519 N N . GLN B 1 134 ? 5.961 21.203 10.367 1 98.56 134 GLN B N 1
ATOM 2520 C CA . GLN B 1 134 ? 6.305 20.844 11.742 1 98.56 134 GLN B CA 1
ATOM 2521 C C . GLN B 1 134 ? 5.93 19.406 12.039 1 98.56 134 GLN B C 1
ATOM 2523 O O . GLN B 1 134 ? 6.699 18.672 12.68 1 98.56 134 GLN B O 1
ATOM 2528 N N . ALA B 1 135 ? 4.793 19 11.633 1 98.75 135 ALA B N 1
ATOM 2529 C CA . ALA B 1 135 ? 4.348 17.625 11.836 1 98.75 135 ALA B CA 1
ATOM 2530 C C . ALA B 1 135 ? 5.273 16.641 11.133 1 98.75 135 ALA B C 1
ATOM 2532 O O . ALA B 1 135 ? 5.621 15.594 11.688 1 98.75 135 ALA B O 1
ATOM 2533 N N . PHE B 1 136 ? 5.652 16.953 9.844 1 98.69 136 PHE B N 1
ATOM 2534 C CA . PHE B 1 136 ? 6.566 16.094 9.102 1 98.69 136 PHE B CA 1
ATOM 2535 C C . PHE B 1 136 ? 7.879 15.914 9.859 1 98.69 136 PHE B C 1
ATOM 2537 O O . PHE B 1 136 ? 8.367 14.797 10.016 1 98.69 136 PHE B O 1
ATOM 2544 N N . PHE B 1 137 ? 8.414 16.969 10.328 1 97.81 137 PHE B N 1
ATOM 2545 C CA . PHE B 1 137 ? 9.742 16.891 10.914 1 97.81 137 PHE B CA 1
ATOM 2546 C C . PHE B 1 137 ? 9.68 16.297 12.32 1 97.81 137 PHE B C 1
ATOM 2548 O O . PHE B 1 137 ? 10.688 15.812 12.836 1 97.81 137 PHE B O 1
ATOM 2555 N N . GLU B 1 138 ? 8.5 16.312 12.953 1 97.56 138 GLU B N 1
ATOM 2556 C CA . GLU B 1 138 ? 8.297 15.57 14.195 1 97.56 138 GLU B CA 1
ATOM 2557 C C . GLU B 1 138 ? 8.18 14.07 13.938 1 97.56 138 GLU B C 1
ATOM 2559 O O . GLU B 1 138 ? 8.867 13.273 14.578 1 97.56 138 GLU B O 1
ATOM 2564 N N . ARG B 1 139 ? 7.352 13.711 12.984 1 97.69 139 ARG B N 1
ATOM 2565 C CA . ARG B 1 139 ? 6.977 12.305 12.828 1 97.69 139 ARG B CA 1
ATOM 2566 C C . ARG B 1 139 ? 7.902 11.602 11.852 1 97.69 139 ARG B C 1
ATOM 2568 O O . ARG B 1 139 ? 7.961 10.367 11.82 1 97.69 139 ARG B O 1
ATOM 2575 N N . HIS B 1 140 ? 8.57 12.281 10.977 1 98.19 140 HIS B N 1
ATOM 2576 C CA . HIS B 1 140 ? 9.586 11.828 10.031 1 98.19 140 HIS B CA 1
ATOM 2577 C C . HIS B 1 140 ? 10.828 12.711 10.094 1 98.19 140 HIS B C 1
ATOM 2579 O O . HIS B 1 140 ? 11.141 13.422 9.133 1 98.19 140 HIS B O 1
ATOM 2585 N N . PRO B 1 141 ? 11.547 12.602 11.133 1 97.06 141 PRO B N 1
ATOM 2586 C CA . PRO B 1 141 ? 12.602 13.578 11.414 1 97.06 141 PRO B CA 1
ATOM 2587 C C . PRO B 1 141 ? 13.688 13.594 10.344 1 97.06 141 PRO B C 1
ATOM 2589 O O . PRO B 1 141 ? 14.32 14.625 10.117 1 97.06 141 PRO B O 1
ATOM 2592 N N . GLN B 1 142 ? 13.883 12.5 9.625 1 96.31 142 GLN B N 1
ATOM 2593 C CA . GLN B 1 142 ? 14.906 12.438 8.586 1 96.31 142 GLN B CA 1
ATOM 2594 C C . GLN B 1 142 ? 14.609 13.43 7.465 1 96.31 142 GLN B C 1
ATOM 2596 O O . GLN B 1 142 ? 15.531 13.906 6.793 1 96.31 142 GLN B O 1
ATOM 2601 N N . MET B 1 143 ? 13.422 13.773 7.297 1 97.5 143 MET B N 1
ATOM 2602 C CA . MET B 1 143 ? 13 14.625 6.191 1 97.5 143 MET B CA 1
ATOM 2603 C C . MET B 1 143 ? 13.562 16.031 6.348 1 97.5 143 MET B C 1
ATOM 2605 O O . MET B 1 143 ? 13.711 16.766 5.363 1 97.5 143 MET B O 1
ATOM 2609 N N . ASP B 1 144 ? 13.82 16.391 7.543 1 96.06 144 ASP B N 1
ATOM 2610 C CA . ASP B 1 144 ? 14.406 17.703 7.793 1 96.06 144 ASP B CA 1
ATOM 2611 C C . ASP B 1 144 ? 15.797 17.812 7.18 1 96.06 144 ASP B C 1
ATOM 2613 O O . ASP B 1 144 ? 16.281 18.922 6.938 1 96.06 144 ASP B O 1
ATOM 2617 N N . TYR B 1 145 ? 16.406 16.656 6.867 1 95.5 145 TYR B N 1
ATOM 2618 C CA . TYR B 1 145 ? 17.781 16.656 6.383 1 95.5 145 TYR B CA 1
ATOM 2619 C C . TYR B 1 145 ? 17.828 16.281 4.906 1 95.5 145 TYR B C 1
ATOM 2621 O O . TYR B 1 145 ? 18.922 16.188 4.32 1 95.5 145 TYR B O 1
ATOM 2629 N N . TRP B 1 146 ? 16.688 16.047 4.277 1 96.94 146 TRP B N 1
ATOM 2630 C CA . TRP B 1 146 ? 16.672 15.703 2.861 1 96.94 146 TRP B CA 1
ATOM 2631 C C . TRP B 1 146 ? 17.219 16.844 2.014 1 96.94 146 TRP B C 1
ATOM 2633 O O . TRP B 1 146 ? 17.062 18.016 2.365 1 96.94 146 TRP B O 1
ATOM 2643 N N . PRO B 1 147 ? 17.875 16.5 0.928 1 96.5 147 PRO B N 1
ATOM 2644 C CA . PRO B 1 147 ? 18.562 17.516 0.13 1 96.5 147 PRO B CA 1
ATOM 2645 C C . PRO B 1 147 ? 17.625 18.594 -0.396 1 96.5 147 PRO B C 1
ATOM 2647 O O . PRO B 1 147 ? 16.625 18.297 -1.052 1 96.5 147 PRO B O 1
ATOM 2650 N N . GLN B 1 148 ? 17.969 19.828 -0.273 1 95.62 148 GLN B N 1
ATOM 2651 C CA . GLN B 1 148 ? 17.109 20.969 -0.598 1 95.62 148 GLN B CA 1
ATOM 2652 C C . GLN B 1 148 ? 16.906 21.094 -2.105 1 95.62 148 GLN B C 1
ATOM 2654 O O . GLN B 1 148 ? 15.906 21.641 -2.559 1 95.62 148 GLN B O 1
ATOM 2659 N N . ASP B 1 149 ? 17.781 20.625 -2.867 1 97.06 149 ASP B N 1
ATOM 2660 C CA . ASP B 1 149 ? 17.734 20.812 -4.312 1 97.06 149 ASP B CA 1
ATOM 2661 C C . ASP B 1 149 ? 16.641 19.938 -4.938 1 97.06 149 ASP B C 1
ATOM 2663 O O . ASP B 1 149 ? 16.391 20.016 -6.145 1 97.06 149 ASP B O 1
ATOM 2667 N N . HIS B 1 150 ? 15.953 19.156 -4.109 1 97.44 150 HIS B N 1
ATOM 2668 C CA . HIS B 1 150 ? 14.82 18.375 -4.605 1 97.44 150 HIS B CA 1
ATOM 2669 C C . HIS B 1 150 ? 13.555 19.219 -4.672 1 97.44 150 HIS B C 1
ATOM 2671 O O . HIS B 1 150 ? 12.539 18.781 -5.215 1 97.44 150 HIS B O 1
ATOM 2677 N N . HIS B 1 151 ? 13.617 20.453 -4.156 1 97.38 151 HIS B N 1
ATOM 2678 C CA . HIS B 1 151 ? 12.484 21.375 -4.219 1 97.38 151 HIS B CA 1
ATOM 2679 C C . HIS B 1 151 ? 11.227 20.734 -3.652 1 97.38 151 HIS B C 1
ATOM 2681 O O . HIS B 1 151 ? 10.18 20.719 -4.312 1 97.38 151 HIS B O 1
ATOM 2687 N N . TRP B 1 152 ? 11.375 20.406 -2.434 1 98.31 152 TRP B N 1
ATOM 2688 C CA . TRP B 1 152 ? 10.297 19.719 -1.749 1 98.31 152 TRP B CA 1
ATOM 2689 C C . TRP B 1 152 ? 9.062 20.594 -1.631 1 98.31 152 TRP B C 1
ATOM 2691 O O . TRP B 1 152 ? 9.18 21.812 -1.405 1 98.31 152 TRP B O 1
ATOM 2701 N N . ILE B 1 153 ? 7.91 19.984 -1.777 1 98.5 153 ILE B N 1
ATOM 2702 C CA . ILE B 1 153 ? 6.633 20.656 -1.546 1 98.5 153 ILE B CA 1
ATOM 2703 C C . ILE B 1 153 ? 5.785 19.828 -0.582 1 98.5 153 ILE B C 1
ATOM 2705 O O . ILE B 1 153 ? 6.074 18.641 -0.343 1 98.5 153 ILE B O 1
ATOM 2709 N N . ILE B 1 154 ? 4.828 20.469 0.032 1 98.81 154 ILE B N 1
ATOM 2710 C CA . ILE B 1 154 ? 3.793 19.781 0.795 1 98.81 154 ILE B CA 1
ATOM 2711 C C . ILE B 1 154 ? 2.473 19.812 0.029 1 98.81 154 ILE B C 1
ATOM 2713 O O . ILE B 1 154 ? 2.061 20.875 -0.451 1 98.81 154 ILE B O 1
ATOM 2717 N N . ALA B 1 155 ? 1.891 18.688 -0.184 1 98.88 155 ALA B N 1
ATOM 2718 C CA . ALA B 1 155 ? 0.56 18.562 -0.773 1 98.88 155 ALA B CA 1
ATOM 2719 C C . ALA B 1 155 ? -0.416 17.906 0.205 1 98.88 155 ALA B C 1
ATOM 2721 O O . ALA B 1 155 ? -0.008 17.141 1.084 1 98.88 155 ALA B O 1
ATOM 2722 N N . LYS B 1 156 ? -1.629 18.266 0.11 1 98.88 156 LYS B N 1
ATOM 2723 C CA . LYS B 1 156 ? -2.656 17.641 0.942 1 98.88 156 LYS B CA 1
ATOM 2724 C C . LYS B 1 156 ? -3.662 16.875 0.092 1 98.88 156 LYS B C 1
ATOM 2726 O O . LYS B 1 156 ? -3.941 17.25 -1.046 1 98.88 156 LYS B O 1
ATOM 2731 N N . LEU B 1 157 ? -4.172 15.812 0.656 1 98.94 157 LEU B N 1
ATOM 2732 C CA . LEU B 1 157 ? -5.27 15.07 0.039 1 98.94 157 LEU B CA 1
ATOM 2733 C C . LEU B 1 157 ? -6.609 15.742 0.341 1 98.94 157 LEU B C 1
ATOM 2735 O O . LEU B 1 157 ? -7.02 15.82 1.5 1 98.94 157 LEU B O 1
ATOM 2739 N N . GLU B 1 158 ? -7.203 16.266 -0.687 1 98.94 158 GLU B N 1
ATOM 2740 C CA . GLU B 1 158 ? -8.602 16.672 -0.572 1 98.94 158 GLU B CA 1
ATOM 2741 C C . GLU B 1 158 ? -9.531 15.477 -0.724 1 98.94 158 GLU B C 1
ATOM 2743 O O . GLU B 1 158 ? -9.836 15.055 -1.843 1 98.94 158 GLU B O 1
ATOM 2748 N N . ILE B 1 159 ? -10.078 15.016 0.407 1 98.94 159 ILE B N 1
ATOM 2749 C CA . ILE B 1 159 ? -10.789 13.742 0.453 1 98.94 159 ILE B CA 1
ATOM 2750 C C . ILE B 1 159 ? -12.188 13.914 -0.14 1 98.94 159 ILE B C 1
ATOM 2752 O O . ILE B 1 159 ? -12.914 14.844 0.224 1 98.94 159 ILE B O 1
ATOM 2756 N N . ALA B 1 160 ? -12.555 12.984 -1.041 1 98.88 160 ALA B N 1
ATOM 2757 C CA . ALA B 1 160 ? -13.883 12.992 -1.66 1 98.88 160 ALA B CA 1
ATOM 2758 C C . ALA B 1 160 ? -14.617 11.688 -1.394 1 98.88 160 ALA B C 1
ATOM 2760 O O . ALA B 1 160 ? -15.844 11.617 -1.505 1 98.88 160 ALA B O 1
ATOM 2761 N N . ASP B 1 161 ? -13.969 10.641 -1.086 1 98.94 161 ASP B N 1
ATOM 2762 C CA . ASP B 1 161 ? -14.531 9.312 -0.838 1 98.94 161 ASP B CA 1
ATOM 2763 C C . ASP B 1 161 ? -13.703 8.555 0.2 1 98.94 161 ASP B C 1
ATOM 2765 O O . ASP B 1 161 ? -12.477 8.648 0.218 1 98.94 161 ASP B O 1
ATOM 2769 N N . ILE B 1 162 ? -14.375 7.828 1.084 1 98.94 162 ILE B N 1
ATOM 2770 C CA . ILE B 1 162 ? -13.727 7.043 2.131 1 98.94 162 ILE B CA 1
ATOM 2771 C C . ILE B 1 162 ? -14.266 5.613 2.115 1 98.94 162 ILE B C 1
ATOM 2773 O O . ILE B 1 162 ? -15.461 5.391 2.357 1 98.94 162 ILE B O 1
ATOM 2777 N N . TRP B 1 163 ? -13.438 4.66 1.805 1 98.94 163 TRP B N 1
ATOM 2778 C CA . TRP B 1 163 ? -13.719 3.232 1.711 1 98.94 163 TRP B CA 1
ATOM 2779 C C . TRP B 1 163 ? -13.055 2.469 2.85 1 98.94 163 TRP B C 1
ATOM 2781 O O . TRP B 1 163 ? -11.836 2.52 3.01 1 98.94 163 TRP B O 1
ATOM 2791 N N . LEU B 1 164 ? -13.859 1.766 3.715 1 98.88 164 LEU B N 1
ATOM 2792 C CA . LEU B 1 164 ? -13.328 1.124 4.914 1 98.88 164 LEU B CA 1
ATOM 2793 C C . LEU B 1 164 ? -13.797 -0.324 5.008 1 98.88 164 LEU B C 1
ATOM 2795 O O . LEU B 1 164 ? -14.969 -0.617 4.781 1 98.88 164 LEU B O 1
ATOM 2799 N N . ILE B 1 165 ? -12.891 -1.229 5.207 1 98.69 165 ILE B N 1
ATOM 2800 C CA . ILE B 1 165 ? -13.18 -2.549 5.754 1 98.69 165 ILE B CA 1
ATOM 2801 C C . ILE B 1 165 ? -12.516 -2.701 7.117 1 98.69 165 ILE B C 1
ATOM 2803 O O . ILE B 1 165 ? -11.312 -2.465 7.262 1 98.69 165 ILE B O 1
ATOM 2807 N N . ASN B 1 166 ? -13.305 -2.998 8.148 1 97.81 166 ASN B N 1
ATOM 2808 C CA . ASN B 1 166 ? -12.719 -3.201 9.469 1 97.81 166 ASN B CA 1
ATOM 2809 C C . ASN B 1 166 ? -13.344 -4.398 10.18 1 97.81 166 ASN B C 1
ATOM 2811 O O . ASN B 1 166 ? -13.016 -4.684 11.336 1 97.81 166 ASN B O 1
ATOM 2815 N N . TYR B 1 167 ? -14.234 -5.027 9.531 1 97.25 167 TYR B N 1
ATOM 2816 C CA . TYR B 1 167 ? -14.922 -6.215 10.023 1 97.25 167 TYR B CA 1
ATOM 2817 C C . TYR B 1 167 ? -15.672 -6.918 8.898 1 97.25 167 TYR B C 1
ATOM 2819 O O . TYR B 1 167 ? -15.719 -6.418 7.77 1 97.25 167 TYR B O 1
ATOM 2827 N N . PHE B 1 168 ? -16.156 -8.102 9.219 1 96.31 168 PHE B N 1
ATOM 2828 C CA . PHE B 1 168 ? -16.922 -8.852 8.234 1 96.31 168 PHE B CA 1
ATOM 2829 C C . PHE B 1 168 ? -18.188 -8.086 7.836 1 96.31 168 PHE B C 1
ATOM 2831 O O . PHE B 1 168 ? -18.719 -7.305 8.625 1 96.31 168 PHE B O 1
ATOM 2838 N N . GLY B 1 169 ? -18.656 -8.289 6.586 1 95.75 169 GLY B N 1
ATOM 2839 C CA . GLY B 1 169 ? -19.875 -7.66 6.137 1 95.75 169 GLY B CA 1
ATOM 2840 C C . GLY B 1 169 ? -19.672 -6.715 4.969 1 95.75 169 GLY B C 1
ATOM 2841 O O . GLY B 1 169 ? -20.594 -6 4.574 1 95.75 169 GLY B O 1
ATOM 2842 N N . GLY B 1 170 ? -18.5 -6.656 4.398 1 96.19 170 GLY B N 1
ATOM 2843 C CA . GLY B 1 170 ? -18.219 -5.832 3.236 1 96.19 170 GLY B CA 1
ATOM 2844 C C . GLY B 1 170 ? -17.75 -4.438 3.592 1 96.19 170 GLY B C 1
ATOM 2845 O O . GLY B 1 170 ? -17.812 -4.035 4.758 1 96.19 170 GLY B O 1
ATOM 2846 N N . ALA B 1 171 ? -17.359 -3.721 2.605 1 98.31 171 ALA B N 1
ATOM 2847 C CA . ALA B 1 171 ? -16.828 -2.375 2.781 1 98.31 171 ALA B CA 1
ATOM 2848 C C . ALA B 1 171 ? -17.922 -1.385 3.143 1 98.31 171 ALA B C 1
ATOM 2850 O O . ALA B 1 171 ? -19.078 -1.543 2.723 1 98.31 171 ALA B O 1
ATOM 2851 N N . LYS B 1 172 ? -17.578 -0.409 3.902 1 98.69 172 LYS B N 1
ATOM 2852 C CA . LYS B 1 172 ? -18.438 0.737 4.176 1 98.69 172 LYS B CA 1
ATOM 2853 C C . LYS B 1 172 ? -17.875 2.008 3.537 1 98.69 172 LYS B C 1
ATOM 2855 O O . LYS B 1 172 ? -16.672 2.248 3.574 1 98.69 172 LYS B O 1
ATOM 2860 N N . ILE B 1 173 ? -18.781 2.717 2.893 1 98.88 173 ILE B N 1
ATOM 2861 C CA . ILE B 1 173 ? -18.453 4.055 2.412 1 98.88 173 ILE B CA 1
ATOM 2862 C C . ILE B 1 173 ? -18.875 5.094 3.455 1 98.88 173 ILE B C 1
ATOM 2864 O O . ILE B 1 173 ? -20.047 5.207 3.789 1 98.88 173 ILE B O 1
ATOM 2868 N N . LEU B 1 174 ? -17.891 5.832 3.971 1 98.88 174 LEU B N 1
ATOM 2869 C CA . LEU B 1 174 ? -18.172 6.758 5.066 1 98.88 174 LEU B CA 1
ATOM 2870 C C . LEU B 1 174 ? -18.391 8.172 4.535 1 98.88 174 LEU B C 1
ATOM 2872 O O . LEU B 1 174 ? -17.703 8.617 3.619 1 98.88 174 LEU B O 1
ATOM 2876 N N . PRO B 1 175 ? -19.344 8.883 5.117 1 98.81 175 PRO B N 1
ATOM 2877 C CA . PRO B 1 175 ? -19.469 10.297 4.754 1 98.81 175 PRO B CA 1
ATOM 2878 C C . PRO B 1 175 ? -18.281 11.133 5.188 1 98.81 175 PRO B C 1
ATOM 2880 O O . PRO B 1 175 ? -17.844 11.047 6.34 1 98.81 175 PRO B O 1
ATOM 2883 N N . VAL B 1 176 ? -17.844 11.945 4.285 1 98.88 176 VAL B N 1
ATOM 2884 C CA . VAL B 1 176 ? -16.641 12.734 4.527 1 98.88 176 VAL B CA 1
ATOM 2885 C C . VAL B 1 176 ? -16.859 13.672 5.707 1 98.88 176 VAL B C 1
ATOM 2887 O O . VAL B 1 176 ? -15.992 13.82 6.57 1 98.88 176 VAL B O 1
ATOM 2890 N N . ASP B 1 177 ? -18.016 14.312 5.777 1 98.69 177 ASP B N 1
ATOM 2891 C CA . ASP B 1 177 ? -18.312 15.234 6.867 1 98.69 177 ASP B CA 1
ATOM 2892 C C . ASP B 1 177 ? -18.312 14.516 8.219 1 98.69 177 ASP B C 1
ATOM 2894 O O . ASP B 1 177 ? -17.797 15.047 9.203 1 98.69 177 ASP B O 1
ATOM 2898 N N . ALA B 1 178 ? -18.906 13.328 8.273 1 98.56 178 ALA B N 1
ATOM 2899 C CA . ALA B 1 178 ? -18.922 12.547 9.508 1 98.56 178 ALA B CA 1
ATOM 2900 C C . ALA B 1 178 ? -17.516 12.133 9.922 1 98.56 178 ALA B C 1
ATOM 2902 O O . ALA B 1 178 ? -17.188 12.109 11.109 1 98.56 178 ALA B O 1
ATOM 2903 N N . TYR B 1 179 ? -16.75 11.812 8.969 1 98.62 179 TYR B N 1
ATOM 2904 C CA . TYR B 1 179 ? -15.336 11.5 9.211 1 98.62 179 TYR B CA 1
ATOM 2905 C C . TYR B 1 179 ? -14.633 12.664 9.891 1 98.62 179 TYR B C 1
ATOM 2907 O O . TYR B 1 179 ? -13.969 12.484 10.914 1 98.62 179 TYR B O 1
ATOM 2915 N N . TYR B 1 180 ? -14.719 13.828 9.398 1 98.31 180 TYR B N 1
ATOM 2916 C CA . TYR B 1 180 ? -14.039 14.984 9.961 1 98.31 180 TYR B CA 1
ATOM 2917 C C . TYR B 1 180 ? -14.641 15.367 11.312 1 98.31 180 TYR B C 1
ATOM 2919 O O . TYR B 1 180 ? -13.969 15.992 12.141 1 98.31 180 TYR B O 1
ATOM 2927 N N . GLY B 1 181 ? -15.789 14.984 11.547 1 97.25 181 GLY B N 1
ATOM 2928 C CA . GLY B 1 181 ? -16.469 15.312 12.797 1 97.25 181 GLY B CA 1
ATOM 2929 C C . GLY B 1 181 ? -16.219 14.305 13.898 1 97.25 181 GLY B C 1
ATOM 2930 O O . GLY B 1 181 ? -16.562 14.539 15.055 1 97.25 181 GLY B O 1
ATOM 2931 N N . ALA B 1 182 ? -15.68 13.172 13.523 1 96.06 182 ALA B N 1
ATOM 2932 C CA . ALA B 1 182 ? -15.469 12.094 14.492 1 96.06 182 ALA B CA 1
ATOM 2933 C C . ALA B 1 182 ? -14.43 12.484 15.539 1 96.06 182 ALA B C 1
ATOM 2935 O O . ALA B 1 182 ? -13.438 13.141 15.211 1 96.06 182 ALA B O 1
ATOM 2936 N N . LYS B 1 183 ? -14.648 12.133 16.828 1 86.06 183 LYS B N 1
ATOM 2937 C CA . LYS B 1 183 ? -13.727 12.422 17.922 1 86.06 183 LYS B CA 1
ATOM 2938 C C . LYS B 1 183 ? -12.711 11.305 18.109 1 86.06 183 LYS B C 1
ATOM 2940 O O . LYS B 1 183 ? -13.062 10.125 18.031 1 86.06 183 LYS B O 1
ATOM 2945 N N . LEU B 1 184 ? -11.445 11.703 18.094 1 83.81 184 LEU B N 1
ATOM 2946 C CA . LEU B 1 184 ? -10.383 10.75 18.406 1 83.81 184 LEU B CA 1
ATOM 2947 C C . LEU B 1 184 ? -10.109 10.719 19.906 1 83.81 184 LEU B C 1
ATOM 2949 O O . LEU B 1 184 ? -10.023 11.773 20.547 1 83.81 184 LEU B O 1
ATOM 2953 N N . GLU B 1 185 ? -10.562 9.742 20.594 1 67.62 185 GLU B N 1
ATOM 2954 C CA . GLU B 1 185 ? -10.156 9.633 21.984 1 67.62 185 GLU B CA 1
ATOM 2955 C C . GLU B 1 185 ? -8.719 9.133 22.109 1 67.62 185 GLU B C 1
ATOM 2957 O O . GLU B 1 185 ? -8.367 8.094 21.547 1 67.62 185 GLU B O 1
ATOM 2962 N N . PHE B 1 186 ? -7.762 9.969 21.984 1 57.31 186 PHE B N 1
ATOM 2963 C CA . PHE B 1 186 ? -6.395 9.5 22.188 1 57.31 186 PHE B CA 1
ATOM 2964 C C . PHE B 1 186 ? -6.215 8.93 23.594 1 57.31 186 PHE B C 1
ATOM 2966 O O . PHE B 1 186 ? -6.453 9.625 24.578 1 57.31 186 PHE B O 1
ATOM 2973 N N . GLY B 1 187 ? -6.793 7.824 23.828 1 47.22 187 GLY B N 1
ATOM 2974 C CA . GLY B 1 187 ? -6.508 7.312 25.156 1 47.22 187 GLY B CA 1
ATOM 2975 C C . GLY B 1 187 ? -5.074 7.559 25.594 1 47.22 187 GLY B C 1
ATOM 2976 O O . GLY B 1 187 ? -4.195 7.766 24.75 1 47.22 187 GLY B O 1
ATOM 2977 N N . SER B 1 188 ? -4.832 7.816 26.938 1 33.5 188 SER B N 1
ATOM 2978 C CA . SER B 1 188 ? -3.543 7.797 27.625 1 33.5 188 SER B CA 1
ATOM 2979 C C . SER B 1 188 ? -2.662 6.664 27.109 1 33.5 188 SER B C 1
ATOM 2981 O O . SER B 1 188 ? -3.018 5.488 27.219 1 33.5 188 SER B O 1
ATOM 2983 N N . VAL B 1 189 ? -2.043 6.668 25.984 1 34.66 189 VAL B N 1
ATOM 2984 C CA . VAL B 1 189 ? -0.935 5.723 25.891 1 34.66 189 VAL B CA 1
ATOM 2985 C C . VAL B 1 189 ? -0.326 5.512 27.281 1 34.66 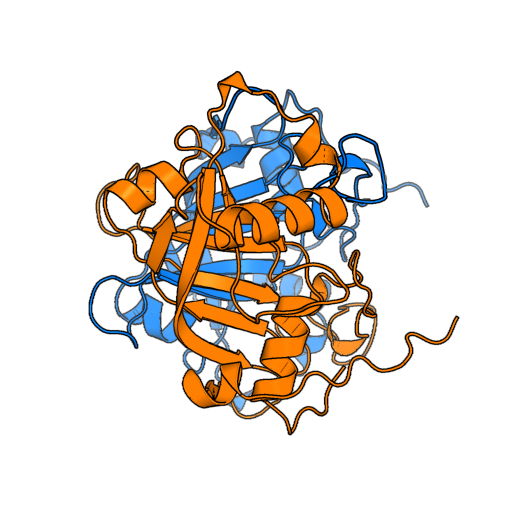189 VAL B C 1
ATOM 2987 O O . VAL B 1 189 ? 0.258 6.434 27.859 1 34.66 189 VAL B O 1
ATOM 2990 N N . GLN B 1 190 ? -0.96 4.812 28.203 1 24.64 190 GLN B N 1
ATOM 2991 C CA . GLN B 1 190 ? -0.273 4.434 29.438 1 24.64 190 GLN B CA 1
ATOM 2992 C C . GLN B 1 190 ? 1.158 3.988 29.156 1 24.64 190 GLN B C 1
ATOM 2994 O O . GLN B 1 190 ? 1.39 3.139 28.281 1 24.64 190 GLN B O 1
ATOM 2999 N N . ASP B 1 191 ? 2.291 4.68 29.703 1 24.19 191 ASP B N 1
ATOM 3000 C CA . ASP B 1 191 ? 3.553 4.008 30 1 24.19 191 ASP B CA 1
ATOM 3001 C C . ASP B 1 191 ? 3.316 2.566 30.453 1 24.19 191 ASP B C 1
ATOM 3003 O O . ASP B 1 191 ? 2.398 2.291 31.219 1 24.19 191 ASP B O 1
#

Foldseek 3Di:
DDDPVQPLLVLQCQQAQAFKFKKKAQFPPDPDGDIDIDIFTWHQFALVDGQSWIKGWDFCVDRRVVRCVPPQKIKTKTWLCRDHFQSGDDRDLLCPPPSDPNHHRPRLQTKMKMFIAGKDFDDCPDPVNVRRVVRCCNRPVCVVVPDCVRVITMIIGPTDWMWMRNHPDHIDIDDPVVSSVDDHPPPPPDD/DDDPVQPLLVLQCQQAQAFKFWKKAQFPPDPDGDIDIDIFTWHQFALVDGQSWIKGWDFCVDRRVVRCVPPQKIKTKTWLCRDHFQSGDDRDLLCPPPRDPNHHRPRLQTKMKMFIAGKDFDDCPDPVNVRRVVRCCNRPVCVVVPDCVRVITMIIGPTDWMWMRNHPDHIDIDDPVVSSVDDHPPPPPDD

Secondary structure (DSSP, 8-state):
---TT-HHHHHHHHHHH--EEEEEEE-SSSSSS-EEEEEEE-BSS-TT---S--EEEE-TTSHHHHHHHH--EEEEEEEGGG--BTTB----GGG-TTTSTT--TTSTTS-EEEEEEEEEEPPTTSHHHHHHHHHHHHHSGGGGGS-GGG--EEEEEEEEEEEEE-SSS--EEPPHHHHHH----------/---TT-HHHHHHHHHHH--EEEEEEE-SSSSSS-EEEEEEE-BSS-TT---S--EEEE-TTSHHHHHHHH--EEEEEEEGGG--BTTB----GGG-TTTSTT--TTSTTS-EEEEEEEEEEPPTTSHHHHHHHHHHHHHSGGGGGS-GGG--EEEEEEEEEEEEE-SSS--EEPPHHHHHH----------

Organism: Phaeodactylum tricornutum (strain CCAP 1055/1) (NCBI:txid556484)

pLDDT: mean 94.59, std 11.4, range [24.19, 99.0]

Radius of gyration: 19.4 Å; Cα contacts (8 Å, |Δi|>4): 925; chains: 2; bounding box: 43×58×52 Å

Solvent-accessible surface area (backbone atoms only — not comparable to full-atom values): 20129 Å² total; per-residue (Å²): 134,62,55,81,84,40,52,41,31,31,52,42,45,49,54,55,32,45,47,56,36,36,43,25,22,39,37,71,85,51,85,69,89,30,26,36,47,42,67,38,44,43,36,21,36,39,83,91,44,70,67,71,46,46,33,34,81,45,31,69,86,39,68,65,50,48,11,37,75,78,40,39,35,24,14,42,26,40,53,50,60,66,42,53,36,84,66,31,67,72,52,51,46,37,22,28,57,90,56,40,83,62,11,20,56,54,32,39,65,16,33,36,38,28,41,27,31,34,60,42,77,48,58,79,88,37,71,67,32,54,50,47,51,52,15,39,41,67,68,39,52,46,61,72,69,53,70,71,91,55,59,72,44,45,30,31,51,50,76,76,44,36,42,36,31,54,35,85,86,61,72,42,77,50,57,68,69,55,34,69,66,41,70,76,76,76,65,77,78,71,130,132,61,56,82,83,41,54,42,30,32,52,43,45,50,54,52,31,45,48,54,38,37,43,26,22,40,36,71,85,51,84,70,90,31,27,37,48,41,67,37,44,44,35,21,37,38,83,92,44,71,67,71,46,47,33,34,82,44,31,69,86,38,68,65,49,49,11,37,74,77,39,38,38,24,16,41,24,39,54,48,61,67,42,53,36,84,66,30,68,73,52,51,46,39,20,28,57,90,57,40,83,64,12,22,56,55,33,40,64,16,34,35,38,27,42,26,31,32,61,41,77,48,56,80,90,37,72,66,34,53,51,47,51,52,15,39,41,66,67,39,52,46,62,72,69,53,70,70,91,56,57,71,43,45,30,32,51,51,75,73,43,36,43,36,31,53,36,85,87,62,72,44,77,51,57,67,69,55,35,70,65,40,69,76,77,76,65,78,78,72,131

Nearest PDB structures (foldseek):
  1xhn-assembly2_C  TM=9.338E-01  e=1.579E-19  Homo sapiens
  5bnc-assembly1_B  TM=8.548E-01  e=7.342E-12  Mycolicibacterium smegmatis MC2 155
  2arz-assembly1_A  TM=8.606E-01  e=7.059E-10  Pseudomonas aeruginosa PAO1
  3tgv-assembly2_D  TM=7.255E-01  e=1.117E-06  Vibrio cholerae O395
  3b5m-assembly2_C  TM=4.903E-01  e=2.600E-01  Rhodopirellula baltica SH 1

Sequence (382 aa):
RPSLWEKEALARWMVHSLDWGVLTTISSRLPGVKPFGNVYSFVDGQCSNSTGTPYFYGTYLDQSFQDIRENPSVSLTLSEASLPSVCGGKASKSCSITGSNLGDPENPVCARLTLTGTLEQVPFESEEYAMAQQAFFERHPQMDYWPQDHHWIIAKLEIADIWLINYFGGAKILPVDAYYGAKLEFGSVQDRPSLWEKEALARWMVHSLDWGVLTTISSRLPGVKPFGNVYSFVDGQCSNSTGTPYFYGTYLDQSFQDIRENPSVSLTLSEASLPSVCGGKASKSCSITGSNLGDPENPVCARLTLTGTLEQVPFESEEYAMAQQAFFERHPQMDYWPQDHHWIIAKLEIADIWLINYFGGAKILPVDAYYGAKLEFGSVQD

InterPro domains:
  IPR012349 FMN-binding split barrel [G3DSA:2.30.110.10] (6-185)
  IPR055343 CREG-like, beta-barrel [PF13883] (7-180)